Protein AF-A0A914WTZ6-F1 (afdb_monomer_lite)

pLDDT: mean 75.79, std 27.05, range [25.91, 98.25]

Organism: NCBI:txid2011161

InterPro domains:
  IPR000971 Globin [PF00042] (115-227)
  IPR000971 Globin [PS01033] (87-244)
  IPR009050 Globin-like superfamily [SSF46458] (92-243)
  IPR012292 Globin/Protoglobin [G3DSA:1.10.490.10] (91-249)
  IPR044399 Myoglobin-like, M family globin domain [cd01040] (98-239)
  IPR053341 Oxidative Stress Response Globin-like [PTHR47768] (76-249)

Radius of gyration: 20.65 Å; chains: 1; bounding box: 58×65×45 Å

Secondary structure (DSSP, 8-state):
--PPPPPPHHHHHHHHHHHS-----S-----PPP-HHHHHTT-SSHHHHT-------------HHHHHHHHHHHHTS-HHHHHHHHT----HHHHHHHHHT----HHHHHHHHHHHHHHHHHH-HHHHTT-GGGGGGTTGGGG-HHHHHHHHHHHHHHHHHHHTTT-HHHHHHHHHHHHHHGGGGGGGT--TTHHHHHHHHHHHHHHHHHHH-TTS-HHHHHHHHHHHHHHHHHHHHHHHHHHHHHHHHHHHHHHTSS--

Sequence (260 aa):
MTGPESPSRRSLLQAVRARVPQLAHVAMGSRRMPDWKSISSRTPEVIRRVLRLEPKRRMSDSGAADNRRQSVALSALDKDKTDMIDHWQPNHRQRELIKLTWSDDFEYLYNLGSNIYVYIFNHEPNAKKLFPALAPYGDAWLDSKEFRGQALKFVQTLSQTVKNVHHMDRLQPLLYNVGRAHIRFADRGFRPEYWDVFHSAIKSAMAGHIASLTTLTDEDRAEAVKVWRMLTDYVVYQMRKGYMDGLEAKGGAIGSSSSS

Structure (mmCIF, N/CA/C/O backbone):
data_AF-A0A914WTZ6-F1
#
_entry.id   AF-A0A914WTZ6-F1
#
loop_
_atom_site.group_PDB
_atom_site.id
_atom_site.type_symbol
_atom_site.label_atom_id
_atom_site.label_alt_id
_atom_site.label_comp_id
_atom_site.label_asym_id
_atom_site.label_entity_id
_atom_site.label_seq_id
_atom_site.pdbx_PDB_ins_code
_atom_site.Cartn_x
_atom_site.Cartn_y
_atom_site.Cartn_z
_atom_site.occupancy
_atom_site.B_iso_or_equiv
_atom_site.auth_seq_id
_atom_site.auth_comp_id
_atom_site.auth_asym_id
_atom_site.auth_atom_id
_atom_site.pdbx_PDB_model_num
ATOM 1 N N . MET A 1 1 ? -17.391 38.273 1.124 1.00 35.28 1 MET A N 1
ATOM 2 C CA . MET A 1 1 ? -17.619 36.909 1.646 1.00 35.28 1 MET A CA 1
ATOM 3 C C . MET A 1 1 ? -16.843 35.946 0.766 1.00 35.28 1 MET A C 1
ATOM 5 O O . MET A 1 1 ? -17.325 35.577 -0.293 1.00 35.28 1 MET A O 1
ATOM 9 N N . THR A 1 2 ? -15.609 35.627 1.138 1.00 37.78 2 THR A N 1
ATOM 10 C CA . THR A 1 2 ? -14.766 34.651 0.436 1.00 37.78 2 THR A CA 1
ATOM 11 C C . THR A 1 2 ? -14.620 33.449 1.364 1.00 37.78 2 THR A C 1
ATOM 13 O O . THR A 1 2 ? -14.154 33.588 2.493 1.00 37.78 2 THR A O 1
ATOM 16 N N . GLY A 1 3 ? -15.153 32.299 0.944 1.00 34.78 3 GLY A N 1
ATOM 17 C CA . GLY A 1 3 ? -15.101 31.057 1.717 1.00 34.78 3 GLY A CA 1
ATOM 18 C C . GLY A 1 3 ? -13.671 30.511 1.826 1.00 34.78 3 GLY A C 1
ATOM 19 O O . GLY A 1 3 ? -12.813 30.904 1.034 1.00 34.78 3 GLY A O 1
ATOM 20 N N . PRO A 1 4 ? -13.393 29.623 2.795 1.00 42.06 4 PRO A N 1
ATOM 21 C CA . PRO A 1 4 ? -12.053 29.083 2.980 1.00 42.06 4 PRO A CA 1
ATOM 22 C C . PRO A 1 4 ? -11.670 28.165 1.810 1.00 42.06 4 PRO A C 1
ATOM 24 O O . PRO A 1 4 ? -12.365 27.192 1.510 1.00 42.06 4 PRO A O 1
ATOM 27 N N . GLU A 1 5 ? -10.554 28.486 1.151 1.00 39.12 5 GLU A N 1
ATOM 28 C CA . GLU A 1 5 ? -9.939 27.651 0.119 1.00 39.12 5 GLU A CA 1
ATOM 29 C C . GLU A 1 5 ? -9.550 26.278 0.684 1.00 39.12 5 GLU A C 1
ATOM 31 O O . GLU A 1 5 ? -8.959 26.156 1.759 1.00 39.12 5 GLU A O 1
ATOM 36 N N . SER A 1 6 ? -9.872 25.224 -0.067 1.00 41.00 6 SER A N 1
ATOM 37 C CA . SER A 1 6 ? -9.446 23.860 0.249 1.00 41.00 6 SER A CA 1
ATOM 38 C C . SER A 1 6 ? -7.931 23.718 0.039 1.00 41.00 6 SER A C 1
ATOM 40 O O . SER A 1 6 ? -7.430 24.111 -1.017 1.00 41.00 6 SER A O 1
ATOM 42 N N . PRO A 1 7 ? -7.173 23.140 0.990 1.00 39.69 7 PRO A N 1
ATOM 43 C CA . PRO A 1 7 ? -5.722 23.074 0.880 1.00 39.69 7 PRO A CA 1
ATOM 44 C C . PRO A 1 7 ? -5.274 22.179 -0.285 1.00 39.69 7 PRO A C 1
ATOM 46 O O . PRO A 1 7 ? -5.726 21.046 -0.453 1.00 39.69 7 PRO A O 1
ATOM 49 N N . SER A 1 8 ? -4.332 22.692 -1.080 1.00 43.50 8 SER A N 1
ATOM 50 C CA . SER A 1 8 ? -3.684 21.977 -2.186 1.00 43.50 8 SER A CA 1
ATOM 51 C C . SER A 1 8 ? -3.063 20.647 -1.728 1.00 43.50 8 SER A C 1
ATOM 53 O O . SER A 1 8 ? -2.475 20.558 -0.648 1.00 43.50 8 SER A O 1
ATOM 55 N N . ARG A 1 9 ? -3.089 19.618 -2.592 1.00 40.03 9 ARG A N 1
ATOM 56 C CA . ARG A 1 9 ? -2.451 18.299 -2.361 1.00 40.03 9 ARG A CA 1
ATOM 57 C C . ARG A 1 9 ? -0.989 18.397 -1.898 1.00 40.03 9 ARG A C 1
ATOM 59 O O . ARG A 1 9 ? -0.525 17.537 -1.153 1.00 40.03 9 ARG A O 1
ATOM 66 N N . ARG A 1 10 ? -0.269 19.452 -2.301 1.00 34.56 10 ARG A N 1
ATOM 67 C CA . ARG A 1 10 ? 1.124 19.715 -1.891 1.00 34.56 10 ARG A CA 1
ATOM 68 C C . ARG A 1 10 ? 1.231 20.150 -0.421 1.00 34.56 10 ARG A C 1
ATOM 70 O O . ARG A 1 10 ? 2.167 19.745 0.261 1.00 34.56 10 ARG A O 1
ATOM 77 N N . SER A 1 11 ? 0.246 20.909 0.065 1.00 40.19 11 SER A N 1
ATOM 78 C CA . SER A 1 11 ? 0.138 21.373 1.456 1.00 40.19 11 SER A CA 1
ATOM 79 C C . SER A 1 11 ? -0.199 20.223 2.409 1.00 40.19 11 SER A C 1
ATOM 81 O O . SER A 1 11 ? 0.415 20.107 3.465 1.00 40.19 11 SER A O 1
ATOM 83 N N . LEU A 1 12 ? -1.073 19.295 1.998 1.00 40.94 12 LEU A N 1
ATOM 84 C CA . LEU A 1 12 ? -1.383 18.101 2.793 1.00 40.94 12 LEU A CA 1
ATOM 85 C C . LEU A 1 12 ? -0.156 17.195 2.971 1.00 40.94 12 LEU A C 1
ATOM 87 O O . LEU A 1 12 ? 0.127 16.778 4.087 1.00 40.94 12 LEU A O 1
ATOM 91 N N . LEU A 1 13 ? 0.627 16.944 1.917 1.00 37.59 13 LEU A N 1
ATOM 92 C CA . LEU A 1 13 ? 1.857 16.143 2.023 1.00 37.59 13 LEU A CA 1
ATOM 93 C C . LEU A 1 13 ? 2.933 16.812 2.899 1.00 37.59 13 LEU A C 1
ATOM 95 O O . LEU A 1 13 ? 3.631 16.121 3.640 1.00 37.59 13 LEU A O 1
ATOM 99 N N . GLN A 1 14 ? 3.048 18.145 2.865 1.00 39.69 14 GLN A N 1
ATOM 100 C CA . GLN A 1 14 ? 3.926 18.889 3.777 1.00 39.69 14 GLN A CA 1
ATOM 101 C C . GLN A 1 14 ? 3.429 18.856 5.227 1.00 39.69 14 GLN A C 1
ATOM 103 O O . GLN A 1 14 ? 4.237 18.660 6.130 1.00 39.69 14 GLN A O 1
ATOM 108 N N . ALA A 1 15 ? 2.121 18.973 5.459 1.00 39.62 15 ALA A N 1
ATOM 109 C CA . ALA A 1 15 ? 1.533 18.865 6.792 1.00 39.62 15 ALA A CA 1
ATOM 110 C C . ALA A 1 15 ? 1.690 17.452 7.380 1.00 39.62 15 ALA A C 1
ATOM 112 O O . ALA A 1 15 ? 1.929 17.316 8.576 1.00 39.62 15 ALA A O 1
ATOM 113 N N . VAL A 1 16 ? 1.632 16.402 6.550 1.00 40.97 16 VAL A N 1
ATOM 114 C CA . VAL A 1 16 ? 1.952 15.021 6.957 1.00 40.97 16 VAL A CA 1
ATOM 115 C C . VAL A 1 16 ? 3.433 14.889 7.312 1.00 40.97 1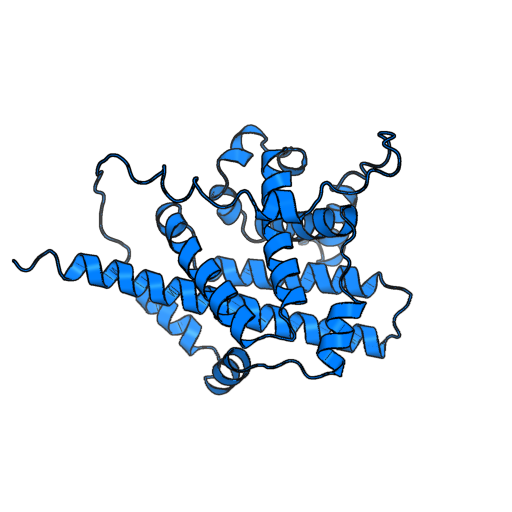6 VAL A C 1
ATOM 117 O O . VAL A 1 16 ? 3.755 14.357 8.368 1.00 40.97 16 VAL A O 1
ATOM 120 N N . ARG A 1 17 ? 4.337 15.456 6.504 1.00 42.03 17 ARG A N 1
ATOM 121 C CA . ARG A 1 17 ? 5.781 15.472 6.798 1.00 42.03 17 ARG A CA 1
ATOM 122 C C . ARG A 1 17 ? 6.132 16.270 8.064 1.00 42.03 17 ARG A C 1
ATOM 124 O O . ARG A 1 17 ? 7.134 15.962 8.694 1.00 42.03 17 ARG A O 1
ATOM 131 N N . ALA A 1 18 ? 5.319 17.264 8.426 1.00 41.25 18 ALA A N 1
ATOM 132 C CA . ALA A 1 18 ? 5.465 18.061 9.645 1.00 41.25 18 ALA A CA 1
ATOM 133 C C . ALA A 1 18 ? 4.793 17.432 10.885 1.00 41.25 18 ALA A C 1
ATOM 135 O O . ALA A 1 18 ? 5.178 17.752 12.005 1.00 41.25 18 ALA A O 1
ATOM 136 N N . ARG A 1 19 ? 3.792 16.555 10.701 1.00 40.31 19 ARG A N 1
ATOM 137 C CA . ARG A 1 19 ? 3.074 15.850 11.784 1.00 40.31 19 ARG A CA 1
ATOM 138 C C . ARG A 1 19 ? 3.591 14.446 12.076 1.00 40.31 19 ARG A C 1
ATOM 140 O O . ARG A 1 19 ? 3.226 13.892 13.104 1.00 40.31 19 ARG A O 1
ATOM 147 N N . VAL A 1 20 ? 4.413 13.867 11.203 1.00 39.12 20 VAL A N 1
ATOM 148 C CA . VAL A 1 20 ? 5.255 12.723 11.563 1.00 39.12 20 VAL A CA 1
ATOM 149 C C . VAL A 1 20 ? 6.455 13.308 12.311 1.00 39.12 20 VAL A C 1
ATOM 151 O O . VAL A 1 20 ? 7.294 13.939 11.664 1.00 39.12 20 VAL A O 1
ATOM 154 N N . PRO A 1 21 ? 6.549 13.190 13.650 1.00 36.44 21 PRO A N 1
ATOM 155 C CA . PRO A 1 21 ? 7.735 13.659 14.345 1.00 36.44 21 PRO A CA 1
ATOM 156 C C . PRO A 1 21 ? 8.964 12.958 13.759 1.00 36.44 21 PRO A C 1
ATOM 158 O O . PRO A 1 21 ? 8.969 11.739 13.573 1.00 36.44 21 PRO A O 1
ATOM 161 N N . GLN A 1 22 ? 10.021 13.728 13.487 1.00 37.34 22 GLN A N 1
ATOM 162 C CA . GLN A 1 22 ? 11.374 13.187 13.391 1.00 37.34 22 GLN A CA 1
ATOM 163 C C . GLN A 1 22 ? 11.708 12.573 14.756 1.00 37.34 22 GLN A C 1
ATOM 165 O O . GLN A 1 22 ? 12.301 13.220 15.614 1.00 37.34 22 GLN A O 1
ATOM 170 N N . LEU A 1 23 ? 11.307 11.324 14.994 1.00 35.50 23 LEU A N 1
ATOM 171 C CA . LEU A 1 23 ? 11.782 10.537 16.128 1.00 35.50 23 LEU A CA 1
ATOM 172 C C . LEU A 1 23 ? 13.207 10.063 15.828 1.00 35.50 23 LEU A C 1
ATOM 174 O O . LEU A 1 23 ? 13.488 8.878 15.704 1.00 35.50 23 LEU A O 1
ATOM 178 N N . ALA A 1 24 ? 14.116 11.024 15.712 1.00 35.56 24 ALA A N 1
ATOM 179 C CA . ALA A 1 24 ? 15.547 10.810 15.714 1.00 35.56 24 ALA A CA 1
ATOM 180 C C . ALA A 1 24 ? 16.111 11.600 16.893 1.00 35.56 24 ALA A C 1
ATO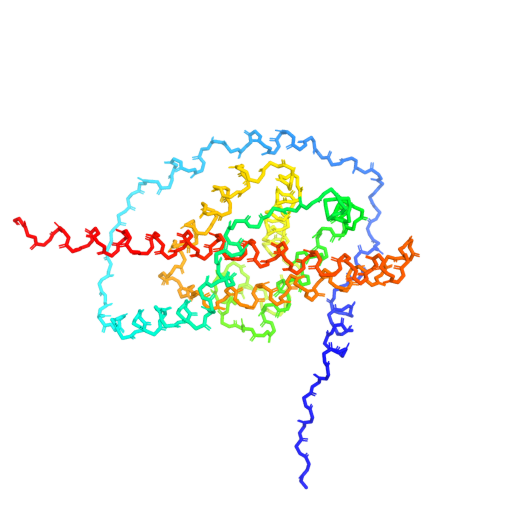M 182 O O . ALA A 1 24 ? 16.524 12.735 16.726 1.00 35.56 24 ALA A O 1
ATOM 183 N N . HIS A 1 25 ? 16.025 11.019 18.093 1.00 29.95 25 HIS A N 1
ATOM 184 C CA . HIS A 1 25 ? 17.028 11.125 19.163 1.00 29.95 25 HIS A CA 1
ATOM 185 C C . HIS A 1 25 ? 16.573 10.315 20.388 1.00 29.95 25 HIS A C 1
ATOM 187 O O . HIS A 1 25 ? 16.343 10.831 21.475 1.00 29.95 25 HIS A O 1
ATOM 193 N N . VAL A 1 26 ? 16.488 8.994 20.224 1.00 31.81 26 VAL A N 1
ATOM 194 C CA . VAL A 1 26 ? 16.803 8.079 21.325 1.00 31.81 26 VAL A CA 1
ATOM 195 C C . VAL A 1 26 ? 17.912 7.187 20.802 1.00 31.81 26 VAL A C 1
ATOM 197 O O . VAL A 1 26 ? 17.712 6.402 19.878 1.00 31.81 26 VAL A O 1
ATOM 200 N N . ALA A 1 27 ? 19.110 7.386 21.343 1.00 34.03 27 ALA A N 1
ATOM 201 C CA . ALA A 1 27 ? 20.297 6.620 21.018 1.00 34.03 27 ALA A CA 1
ATOM 202 C C . ALA A 1 27 ? 20.014 5.117 21.150 1.00 34.03 27 ALA A C 1
ATOM 204 O O . ALA A 1 27 ? 19.898 4.591 22.253 1.00 34.03 27 ALA A O 1
ATOM 205 N N . MET A 1 28 ? 19.922 4.411 20.027 1.00 29.67 28 MET A N 1
ATOM 206 C CA . MET A 1 28 ? 20.033 2.960 19.994 1.00 29.67 28 MET A CA 1
ATOM 207 C C . MET A 1 28 ? 20.932 2.592 18.826 1.00 29.67 28 MET A C 1
ATOM 209 O O . MET A 1 28 ? 20.538 2.659 17.666 1.00 29.67 28 MET A O 1
ATOM 213 N N . GLY A 1 29 ? 22.178 2.254 19.166 1.00 25.91 29 GLY A N 1
ATOM 214 C CA . GLY A 1 29 ? 23.171 1.770 18.220 1.00 25.91 29 GLY A CA 1
ATOM 215 C C . GLY A 1 29 ? 22.645 0.599 17.401 1.00 25.91 29 GLY A C 1
ATOM 216 O O . GLY A 1 29 ? 21.773 -0.133 17.862 1.00 25.91 29 GLY A O 1
ATOM 217 N N . SER A 1 30 ? 23.198 0.470 16.195 1.00 35.06 30 SER A N 1
ATOM 218 C CA . SER A 1 30 ? 23.081 -0.640 15.244 1.00 35.06 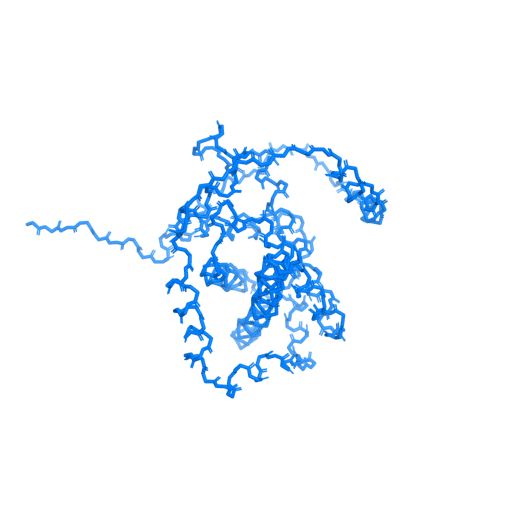30 SER A CA 1
ATOM 219 C C . SER A 1 30 ? 22.526 -1.937 15.858 1.00 35.06 30 SER A C 1
ATOM 221 O O . SER A 1 30 ? 23.266 -2.841 16.248 1.00 35.06 30 SER A O 1
ATOM 223 N N . ARG A 1 31 ? 21.196 -2.034 15.979 1.00 30.80 31 ARG A N 1
ATOM 224 C CA . ARG A 1 31 ? 20.515 -3.281 16.324 1.00 30.80 31 ARG A CA 1
ATOM 225 C C . ARG A 1 31 ? 20.093 -3.904 15.011 1.00 30.80 31 ARG A C 1
ATOM 227 O O . ARG A 1 31 ? 19.156 -3.434 14.370 1.00 30.80 31 ARG A O 1
ATOM 234 N N . ARG A 1 32 ? 20.782 -4.981 14.623 1.00 31.30 32 ARG A N 1
ATOM 235 C CA . ARG A 1 32 ? 20.234 -5.939 13.656 1.00 31.30 32 ARG A CA 1
ATOM 236 C C . ARG A 1 32 ? 18.811 -6.280 14.087 1.00 31.30 32 ARG A C 1
ATOM 238 O O . ARG A 1 32 ? 18.582 -6.570 15.264 1.00 31.30 32 ARG A O 1
ATOM 245 N N . MET A 1 33 ? 17.882 -6.249 13.133 1.00 32.94 33 MET A N 1
ATOM 246 C CA . MET A 1 33 ? 16.549 -6.799 13.346 1.00 32.94 33 MET A CA 1
ATOM 247 C C . MET A 1 33 ? 16.663 -8.221 13.923 1.00 32.94 33 MET A C 1
ATOM 249 O O . MET A 1 33 ? 17.546 -8.974 13.497 1.00 32.94 33 MET A O 1
ATOM 253 N N . PRO A 1 34 ? 15.776 -8.612 14.855 1.00 30.28 34 PRO A N 1
ATOM 254 C CA . PRO A 1 34 ? 15.615 -10.010 15.230 1.00 30.28 34 PRO A CA 1
ATOM 255 C C . PRO A 1 34 ? 15.408 -10.865 13.976 1.00 30.28 34 PRO A C 1
ATOM 257 O O . PRO A 1 34 ? 14.760 -10.413 13.031 1.00 30.28 34 PRO A O 1
ATOM 260 N N . ASP A 1 35 ? 15.949 -12.085 13.974 1.00 32.22 35 ASP A N 1
ATOM 261 C CA . ASP A 1 35 ? 15.817 -13.032 12.864 1.00 32.22 35 ASP A CA 1
ATOM 262 C C . ASP A 1 35 ? 14.360 -13.099 12.373 1.00 32.22 35 ASP A C 1
ATOM 264 O O . ASP A 1 35 ? 13.451 -13.553 13.071 1.00 32.22 35 ASP A O 1
ATOM 268 N N . TRP A 1 36 ? 14.127 -12.615 11.154 1.00 36.03 36 TRP A N 1
ATOM 269 C CA . TRP A 1 36 ? 12.801 -12.525 10.550 1.00 36.03 36 TRP A CA 1
ATOM 270 C C . TRP A 1 36 ? 12.170 -13.913 10.330 1.00 36.03 36 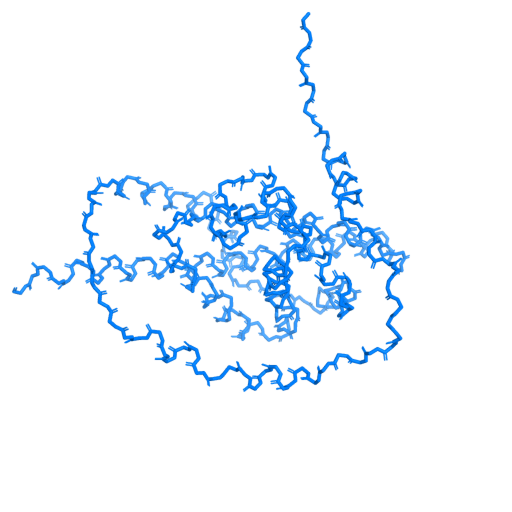TRP A C 1
ATOM 272 O O . TRP A 1 36 ? 10.944 -14.018 10.229 1.00 36.03 36 TRP A O 1
ATOM 282 N N . LYS A 1 37 ? 12.974 -14.991 10.337 1.00 31.69 37 LYS A N 1
ATOM 283 C CA . LYS A 1 37 ? 12.488 -16.379 10.335 1.00 31.69 37 LYS A CA 1
ATOM 284 C C . LYS A 1 37 ? 11.876 -16.788 11.681 1.00 31.69 37 LYS A C 1
ATOM 286 O O . LYS A 1 37 ? 10.937 -17.579 11.700 1.00 31.69 37 LYS A O 1
ATOM 291 N N . SER A 1 38 ? 12.307 -16.192 12.794 1.00 29.08 38 SER A N 1
ATOM 292 C CA . SER A 1 38 ? 11.717 -16.416 14.124 1.00 29.08 38 SER A CA 1
ATOM 293 C C . SER A 1 38 ? 10.322 -15.782 14.249 1.00 29.08 38 SER A C 1
ATOM 295 O O . SER A 1 38 ? 9.407 -16.401 14.796 1.00 29.08 38 SER A O 1
ATOM 297 N N . ILE A 1 39 ? 10.087 -14.623 13.621 1.00 32.28 39 ILE A N 1
ATOM 298 C CA . ILE A 1 39 ? 8.741 -14.023 13.530 1.00 32.28 39 ILE A CA 1
ATOM 299 C C . ILE A 1 39 ? 7.862 -14.806 12.539 1.00 32.28 39 ILE A C 1
ATOM 301 O O . ILE A 1 39 ? 6.681 -15.022 12.805 1.00 32.28 39 ILE A O 1
ATOM 305 N N . SER A 1 40 ? 8.453 -15.328 11.455 1.00 32.22 40 SER A N 1
ATOM 306 C CA . SER A 1 40 ? 7.795 -16.263 10.527 1.00 32.22 40 SER A CA 1
ATOM 307 C C . SER A 1 40 ? 7.403 -17.596 11.185 1.00 32.22 40 SER A C 1
ATOM 309 O O . SER A 1 40 ? 6.465 -18.246 10.724 1.00 32.22 40 SER A O 1
ATOM 311 N N . SER A 1 41 ? 8.079 -17.999 12.267 1.00 27.48 41 SER A N 1
ATOM 312 C CA . SER A 1 41 ? 7.771 -19.221 13.027 1.00 27.48 41 SER A CA 1
ATOM 313 C C . SER A 1 41 ? 6.678 -19.038 14.092 1.00 27.48 41 SER A C 1
ATOM 315 O O . SER A 1 41 ? 6.240 -20.013 14.696 1.00 27.48 41 SER A O 1
ATOM 317 N N . ARG A 1 42 ? 6.162 -17.813 14.286 1.00 30.16 42 ARG A N 1
ATOM 318 C CA . ARG A 1 42 ? 5.007 -17.516 15.162 1.00 30.16 42 ARG A CA 1
ATOM 319 C C . ARG A 1 42 ? 3.711 -17.258 14.392 1.00 30.16 42 ARG A C 1
ATOM 321 O O . ARG A 1 42 ? 2.873 -16.453 14.789 1.00 30.16 42 ARG A O 1
ATOM 328 N N . THR A 1 43 ? 3.516 -18.020 13.325 1.00 51.06 43 THR A N 1
ATOM 329 C CA . THR A 1 43 ? 2.182 -18.355 12.813 1.00 51.06 43 THR A CA 1
ATOM 330 C C . THR A 1 43 ? 2.004 -19.866 12.882 1.00 51.06 43 THR A C 1
ATOM 332 O O . THR A 1 43 ? 2.162 -20.556 11.881 1.00 51.06 43 THR A O 1
ATOM 335 N N . PRO A 1 44 ? 1.798 -20.402 14.095 1.00 42.75 44 PRO A N 1
ATOM 336 C CA . PRO A 1 44 ? 0.687 -21.341 14.276 1.00 42.75 44 PRO A CA 1
ATOM 337 C C . PRO A 1 44 ? 0.151 -21.334 15.722 1.00 42.75 44 PRO A C 1
ATOM 339 O O . PRO A 1 44 ? 0.783 -21.906 16.591 1.00 42.75 44 PRO A O 1
ATOM 342 N N . GLU A 1 45 ? -1.001 -20.692 15.981 1.00 27.00 45 GLU A N 1
ATOM 343 C CA . GLU A 1 45 ? -1.964 -21.082 17.050 1.00 27.00 45 GLU A CA 1
ATOM 344 C C . GLU A 1 45 ? -3.130 -20.089 17.214 1.00 27.00 45 GLU A C 1
ATOM 346 O O . GLU A 1 45 ? -4.242 -20.487 17.564 1.00 27.00 45 GLU A O 1
ATOM 351 N N . VAL A 1 46 ? -2.937 -18.809 16.872 1.00 36.25 46 VAL A N 1
ATOM 352 C CA . VAL A 1 46 ? -3.996 -17.779 16.986 1.00 36.25 46 VAL A CA 1
ATOM 353 C C . VAL A 1 46 ? -5.203 -18.093 16.087 1.00 36.25 46 VAL A C 1
ATOM 355 O O . VAL A 1 46 ? -6.334 -17.763 16.428 1.00 36.25 46 VAL A O 1
ATOM 358 N N . ILE A 1 47 ? -4.986 -18.813 14.981 1.00 34.75 47 ILE A N 1
ATOM 359 C CA . ILE A 1 47 ? -6.042 -19.240 14.049 1.00 34.75 47 ILE A CA 1
ATOM 360 C C . ILE A 1 47 ? -6.918 -20.369 14.638 1.00 34.75 47 ILE A C 1
ATOM 362 O O . ILE A 1 47 ? -8.085 -20.470 14.274 1.00 34.75 47 ILE A O 1
ATOM 366 N N . ARG A 1 48 ? -6.421 -21.184 15.586 1.00 28.34 48 ARG A N 1
ATOM 367 C CA . ARG A 1 48 ? -7.206 -22.280 16.201 1.00 28.34 48 ARG A CA 1
ATOM 368 C C . ARG A 1 48 ? -7.931 -21.881 17.487 1.00 28.34 48 ARG A C 1
ATOM 370 O O . ARG A 1 48 ? -8.976 -22.451 17.783 1.00 28.34 48 ARG A O 1
ATOM 377 N N . ARG A 1 49 ? -7.419 -20.911 18.252 1.00 31.27 49 ARG A N 1
ATOM 378 C CA . ARG A 1 49 ? -7.951 -20.605 19.596 1.00 31.27 49 ARG A CA 1
ATOM 379 C C . ARG A 1 49 ? -9.167 -19.669 19.619 1.00 31.27 49 ARG A C 1
ATOM 381 O O . ARG A 1 49 ? -9.817 -19.567 20.649 1.00 31.27 49 ARG A O 1
ATOM 388 N N . VAL A 1 50 ? -9.511 -19.028 18.501 1.00 37.72 50 VAL A N 1
ATOM 389 C CA . VAL A 1 50 ? -10.663 -18.100 18.410 1.00 37.72 50 VAL A CA 1
ATOM 390 C C . VAL A 1 50 ? -11.974 -18.825 18.029 1.00 37.72 50 VAL A C 1
ATOM 392 O O . VAL A 1 50 ? -13.032 -18.216 17.957 1.00 37.72 50 VAL A O 1
ATOM 395 N N . LEU A 1 51 ? -11.934 -20.151 17.845 1.00 28.97 51 LEU A N 1
ATOM 396 C CA . LEU A 1 51 ? -13.066 -20.993 17.429 1.00 28.97 51 LEU A CA 1
ATOM 397 C C . LEU A 1 51 ? -13.955 -21.524 18.581 1.00 28.97 51 LEU A C 1
ATOM 399 O O . LEU A 1 51 ? -14.570 -22.576 18.424 1.00 28.97 51 LEU A O 1
ATOM 403 N N . ARG A 1 52 ? -14.058 -20.860 19.743 1.00 27.88 52 ARG A N 1
ATOM 404 C CA . ARG A 1 52 ? -14.966 -21.324 20.818 1.00 27.88 52 ARG A CA 1
ATOM 405 C C . ARG A 1 52 ? -15.838 -20.221 21.443 1.00 27.88 52 ARG A C 1
ATOM 407 O O . ARG A 1 52 ? -15.321 -19.378 22.166 1.00 27.88 52 ARG A O 1
ATOM 414 N N . LEU A 1 53 ? -17.153 -20.411 21.227 1.00 27.78 53 LEU A N 1
ATOM 415 C CA . LEU A 1 53 ? -18.363 -20.012 21.985 1.00 27.78 53 LEU A CA 1
ATOM 416 C C . LEU A 1 53 ? -18.906 -18.571 21.771 1.00 27.78 53 LEU A C 1
ATOM 418 O O . LEU A 1 53 ? -18.291 -17.627 22.247 1.00 27.78 53 LEU A O 1
ATOM 422 N N . GLU A 1 54 ? -19.916 -18.344 20.897 1.00 29.91 54 GLU A N 1
ATOM 423 C CA . GLU A 1 54 ? -21.418 -18.362 21.066 1.00 29.91 54 GLU A CA 1
ATOM 424 C C . GLU A 1 54 ? -22.003 -16.965 21.489 1.00 29.91 54 GLU A C 1
ATOM 426 O O . GLU A 1 54 ? -21.245 -16.150 22.004 1.00 29.91 54 GLU A O 1
ATOM 431 N N . PRO A 1 55 ? -23.319 -16.624 21.373 1.00 36.06 55 PRO A N 1
ATOM 432 C CA . PRO A 1 55 ? -24.163 -16.471 20.174 1.00 36.06 55 PRO A CA 1
ATOM 433 C C . PRO A 1 55 ? -24.907 -15.103 20.015 1.00 36.06 55 PRO A C 1
ATOM 435 O O . PRO A 1 55 ? -25.137 -14.357 20.961 1.00 36.06 55 PRO A O 1
ATOM 438 N N . LYS A 1 56 ? -25.358 -14.852 18.768 1.00 35.12 56 LYS A N 1
ATOM 439 C CA . LYS A 1 56 ? -26.548 -14.102 18.264 1.00 35.12 56 LYS A CA 1
ATOM 440 C C . LYS A 1 56 ? -27.070 -12.847 19.012 1.00 35.12 56 LYS A C 1
ATOM 442 O O . LYS A 1 56 ? -27.728 -12.945 20.043 1.00 35.12 56 LYS A O 1
ATOM 447 N N . ARG A 1 57 ? -27.076 -11.702 18.306 1.00 29.97 57 ARG A N 1
ATOM 448 C CA . ARG A 1 57 ? -28.206 -10.745 18.315 1.00 29.97 57 ARG A CA 1
ATOM 449 C C . ARG A 1 57 ? -28.554 -10.291 16.895 1.00 29.97 57 ARG A C 1
ATOM 451 O O . ARG A 1 57 ? -27.687 -9.976 16.091 1.00 29.97 57 ARG A O 1
ATOM 458 N N . ARG A 1 58 ? -29.854 -10.340 16.610 1.00 39.41 58 ARG A N 1
ATOM 459 C CA . ARG A 1 58 ? -30.534 -10.094 15.333 1.00 39.41 58 ARG A CA 1
ATOM 460 C C . ARG A 1 58 ? -30.907 -8.611 15.258 1.00 39.41 58 ARG A C 1
ATOM 462 O O . ARG A 1 58 ? -31.565 -8.170 16.189 1.00 39.41 58 ARG A O 1
ATOM 469 N N . MET A 1 59 ? -30.587 -7.888 14.182 1.00 29.36 59 MET A N 1
ATOM 470 C CA . MET A 1 59 ? -31.346 -6.691 13.778 1.00 29.36 59 MET A CA 1
ATOM 471 C C . MET A 1 59 ? -31.275 -6.446 12.259 1.00 29.36 59 MET A C 1
ATOM 473 O O . MET A 1 59 ? -30.201 -6.278 11.697 1.00 29.36 59 MET A O 1
ATOM 477 N N . SER A 1 60 ? -32.480 -6.493 11.680 1.00 36.84 60 SER A N 1
ATOM 478 C CA . SER A 1 60 ? -33.066 -5.834 10.498 1.00 36.84 60 SER A CA 1
ATOM 479 C C . SER A 1 60 ? -32.286 -5.592 9.197 1.00 36.84 60 SER A C 1
ATOM 481 O O . SER A 1 60 ? -31.250 -4.938 9.148 1.00 36.84 60 SER A O 1
ATOM 483 N N . ASP A 1 61 ? -32.974 -6.029 8.141 1.00 38.44 61 ASP A N 1
ATOM 484 C CA . ASP A 1 61 ? -32.793 -5.868 6.701 1.00 38.44 61 ASP A CA 1
ATOM 485 C C . ASP A 1 61 ? -32.638 -4.411 6.225 1.00 38.44 61 ASP A C 1
ATOM 487 O O . ASP A 1 61 ? -33.547 -3.594 6.373 1.00 38.44 61 ASP A O 1
ATOM 491 N N . SER A 1 62 ? -31.511 -4.106 5.575 1.00 39.22 62 SER A N 1
ATOM 492 C CA . SER A 1 62 ? -31.396 -2.986 4.619 1.00 39.22 62 SER A CA 1
ATOM 493 C C . SER A 1 62 ? -30.347 -3.205 3.509 1.00 39.22 62 SER A C 1
ATOM 495 O O . SER A 1 62 ? -30.097 -2.312 2.702 1.00 39.22 62 SER A O 1
ATOM 497 N N . GLY A 1 63 ? -29.744 -4.399 3.407 1.00 37.09 63 GLY A N 1
ATOM 498 C CA . GLY A 1 63 ? -28.551 -4.643 2.578 1.00 37.09 63 GLY A CA 1
ATOM 499 C C . GLY A 1 63 ? -28.790 -4.977 1.097 1.00 37.09 63 GLY A C 1
ATOM 500 O O . GLY A 1 63 ? -27.833 -5.065 0.330 1.00 37.09 63 GLY A O 1
ATOM 501 N N . ALA A 1 64 ? -30.037 -5.173 0.661 1.00 35.84 64 ALA A N 1
ATOM 502 C CA . ALA A 1 64 ? -30.314 -5.703 -0.680 1.00 35.84 64 ALA A CA 1
ATOM 503 C C . ALA A 1 64 ? -30.140 -4.675 -1.820 1.00 35.84 64 ALA A C 1
ATOM 505 O O . ALA A 1 64 ? -29.806 -5.050 -2.946 1.00 35.84 64 ALA A O 1
ATOM 506 N N . ALA A 1 65 ? -30.347 -3.381 -1.552 1.00 34.19 65 ALA A N 1
ATOM 507 C CA . ALA A 1 65 ? -30.266 -2.335 -2.579 1.00 34.19 65 ALA A CA 1
ATOM 508 C C . ALA A 1 65 ? -28.820 -1.887 -2.870 1.00 34.19 65 ALA A C 1
ATOM 510 O O . ALA A 1 65 ? -28.505 -1.509 -4.000 1.00 34.19 65 ALA A O 1
ATOM 511 N N . ASP A 1 66 ? -27.938 -1.977 -1.872 1.00 43.69 66 ASP A N 1
ATOM 512 C CA . ASP A 1 66 ? -26.543 -1.527 -1.960 1.00 43.69 66 ASP A CA 1
ATOM 513 C C . ASP A 1 66 ? -25.670 -2.519 -2.748 1.00 43.69 66 ASP A C 1
ATOM 515 O O . ASP A 1 66 ? -24.857 -2.128 -3.587 1.00 43.69 66 ASP A O 1
ATOM 519 N N . ASN A 1 67 ? -25.947 -3.820 -2.602 1.00 40.38 67 ASN A N 1
ATOM 520 C CA . ASN A 1 67 ? -25.258 -4.886 -3.337 1.00 40.38 67 ASN A CA 1
ATOM 521 C C . ASN A 1 67 ? -25.458 -4.774 -4.864 1.00 40.38 67 ASN A C 1
ATOM 523 O O . ASN A 1 67 ? -24.555 -5.059 -5.651 1.00 40.38 67 ASN A O 1
ATOM 527 N N . ARG A 1 68 ? -26.636 -4.305 -5.309 1.00 34.22 68 ARG A N 1
ATOM 528 C CA . ARG A 1 68 ? -26.958 -4.156 -6.740 1.00 34.22 68 ARG A CA 1
ATOM 529 C C . ARG A 1 68 ? -26.200 -2.994 -7.392 1.00 34.22 68 ARG A C 1
ATOM 531 O O . ARG A 1 68 ? -25.894 -3.069 -8.574 1.00 34.22 68 ARG A O 1
ATOM 538 N N . ARG A 1 69 ? -25.850 -1.948 -6.635 1.00 41.72 69 ARG A N 1
ATOM 539 C CA . ARG A 1 69 ? -24.994 -0.842 -7.109 1.00 41.72 69 ARG A CA 1
ATOM 540 C C . ARG A 1 69 ? -23.511 -1.230 -7.141 1.00 41.72 69 ARG A C 1
ATOM 542 O O . ARG A 1 69 ? -22.779 -0.752 -8.000 1.00 41.72 69 ARG A O 1
ATOM 549 N N . GLN A 1 70 ? -23.080 -2.145 -6.274 1.00 47.41 70 GLN A N 1
ATOM 550 C CA . GLN A 1 70 ? -21.698 -2.646 -6.227 1.00 47.41 70 GLN A CA 1
ATOM 551 C C . GLN A 1 70 ? -21.339 -3.537 -7.427 1.00 47.41 70 GLN A C 1
ATOM 553 O O . GLN A 1 70 ? -20.244 -3.410 -7.971 1.00 47.41 70 GLN A O 1
ATOM 558 N N . SER A 1 71 ? -22.292 -4.334 -7.927 1.00 43.88 71 SER A N 1
ATOM 559 C CA . SER A 1 71 ? -22.187 -5.007 -9.235 1.00 43.88 71 SER A CA 1
ATOM 560 C C . SER A 1 71 ? -21.913 -4.029 -10.387 1.00 43.88 71 SER A C 1
ATOM 562 O O . SER A 1 71 ? -21.255 -4.399 -11.359 1.00 43.88 71 SER A O 1
ATOM 564 N N . VAL A 1 72 ? -22.404 -2.789 -10.284 1.00 43.25 72 VAL A N 1
ATOM 565 C CA . VAL A 1 72 ? -22.292 -1.776 -11.343 1.00 43.25 72 VAL A CA 1
ATOM 566 C C . VAL A 1 72 ? -20.928 -1.073 -11.317 1.00 43.25 72 VAL A C 1
ATOM 568 O O . VAL A 1 72 ? -20.413 -0.673 -12.357 1.00 43.25 72 VAL A O 1
ATOM 571 N N . ALA A 1 73 ? -20.282 -0.971 -10.151 1.00 48.16 73 ALA A N 1
ATOM 572 C CA . ALA A 1 73 ? -18.940 -0.391 -10.036 1.00 48.16 73 ALA A CA 1
ATOM 573 C C . ALA A 1 73 ? -17.856 -1.272 -10.691 1.00 48.16 73 ALA A C 1
ATOM 575 O O . ALA A 1 73 ? -16.903 -0.744 -11.262 1.00 48.16 73 ALA A O 1
ATOM 576 N N . LEU A 1 74 ? -18.031 -2.601 -10.677 1.00 46.81 74 LEU A N 1
ATOM 577 C CA . LEU A 1 74 ? -17.214 -3.533 -11.465 1.00 46.81 74 LEU A CA 1
ATOM 578 C C . LEU A 1 74 ? -17.560 -3.479 -12.960 1.00 46.81 74 LEU A C 1
ATOM 580 O O . LEU A 1 74 ? -16.662 -3.582 -13.788 1.00 46.81 74 LEU A O 1
ATOM 584 N N . SER A 1 75 ? -18.831 -3.255 -13.319 1.00 46.38 75 SER A N 1
ATOM 585 C CA . SER A 1 75 ? -19.247 -3.140 -14.725 1.00 46.38 75 SER A CA 1
ATOM 586 C C . SER A 1 75 ? -18.875 -1.808 -15.387 1.00 46.38 75 SER A C 1
ATOM 588 O O . SER A 1 75 ? -19.049 -1.670 -16.593 1.00 46.38 75 SER A O 1
ATOM 590 N N . ALA A 1 76 ? -18.428 -0.814 -14.612 1.00 45.91 76 ALA A N 1
ATOM 591 C CA . ALA A 1 76 ? -18.038 0.507 -15.108 1.00 45.91 76 ALA A CA 1
ATOM 592 C C . ALA A 1 76 ? -16.548 0.604 -15.489 1.00 45.91 76 ALA A C 1
ATOM 594 O O . ALA A 1 76 ? -16.139 1.574 -16.129 1.00 45.91 76 ALA A O 1
ATOM 595 N N . LEU A 1 77 ? -15.730 -0.385 -15.115 1.00 53.59 77 LEU A N 1
ATOM 596 C CA . LEU A 1 77 ? -14.419 -0.587 -15.721 1.00 53.59 77 LEU A CA 1
ATOM 597 C C . LEU A 1 77 ? -14.622 -1.369 -17.016 1.00 53.59 77 LEU A C 1
ATOM 599 O O . LEU A 1 77 ? -15.287 -2.402 -17.016 1.00 53.59 77 LEU A O 1
ATOM 603 N N . ASP A 1 78 ? -14.053 -0.863 -18.108 1.00 70.38 78 ASP A N 1
ATOM 604 C CA . ASP A 1 78 ? -14.012 -1.580 -19.379 1.00 70.38 78 ASP A CA 1
ATOM 605 C C . ASP A 1 78 ? -13.536 -3.021 -19.133 1.00 70.38 78 ASP A C 1
ATOM 607 O O . ASP A 1 78 ? -12.536 -3.233 -18.437 1.00 70.38 78 ASP A O 1
ATOM 611 N N . LYS A 1 79 ? -14.283 -4.010 -19.635 1.00 74.94 79 LYS A N 1
ATOM 612 C CA . LYS A 1 79 ? -13.979 -5.434 -19.417 1.00 74.94 79 LYS A CA 1
ATOM 613 C C . LYS A 1 79 ? -12.550 -5.751 -19.851 1.00 74.94 79 LYS A C 1
ATOM 615 O O . LYS A 1 79 ? -11.841 -6.437 -19.127 1.00 74.94 79 LYS A O 1
ATOM 620 N N . ASP A 1 80 ? -12.107 -5.132 -20.944 1.00 77.38 80 ASP A N 1
ATOM 621 C CA . ASP A 1 80 ? -10.745 -5.248 -21.468 1.00 77.38 80 ASP A CA 1
ATOM 622 C C . ASP A 1 80 ? -9.684 -4.780 -20.455 1.00 77.38 80 ASP A C 1
ATOM 624 O O . ASP A 1 80 ? -8.689 -5.454 -20.187 1.00 77.38 80 ASP A O 1
ATOM 628 N N . LYS A 1 81 ? -9.941 -3.655 -19.781 1.00 82.44 81 LYS A N 1
ATOM 629 C CA . LYS A 1 81 ? -9.049 -3.130 -18.741 1.00 82.44 81 LYS A CA 1
ATOM 630 C C . LYS A 1 81 ? -9.007 -4.037 -17.514 1.00 82.44 81 LYS A C 1
ATOM 632 O O . LYS A 1 81 ? -7.953 -4.167 -16.890 1.00 82.44 81 LYS A O 1
ATOM 637 N N . THR A 1 82 ? -10.140 -4.624 -17.147 1.00 87.25 82 THR A N 1
ATOM 638 C CA . THR A 1 82 ? -10.225 -5.579 -16.038 1.00 87.25 82 THR A CA 1
ATOM 639 C C . THR A 1 82 ? -9.433 -6.848 -16.348 1.00 87.25 82 THR A C 1
ATOM 641 O O . THR A 1 82 ? -8.600 -7.249 -15.535 1.00 87.25 82 THR A O 1
ATOM 644 N N . ASP A 1 83 ? -9.606 -7.409 -17.544 1.00 88.88 83 ASP A N 1
ATOM 645 C CA . ASP A 1 83 ? -8.885 -8.602 -17.992 1.00 88.88 83 ASP A CA 1
ATOM 646 C C . ASP A 1 83 ? -7.374 -8.351 -18.074 1.00 88.88 83 ASP A C 1
ATOM 648 O O . ASP A 1 83 ? -6.582 -9.183 -17.620 1.00 88.88 83 ASP A O 1
ATOM 652 N N . MET A 1 84 ? -6.965 -7.173 -18.561 1.00 92.44 84 MET A N 1
ATOM 653 C CA . MET A 1 84 ? -5.563 -6.752 -18.580 1.00 92.44 84 MET A CA 1
ATOM 654 C C . MET A 1 84 ? -4.959 -6.693 -17.169 1.00 92.44 84 MET A C 1
ATOM 656 O O . MET A 1 84 ? -3.807 -7.084 -16.984 1.00 92.44 84 MET A O 1
ATOM 660 N N . ILE A 1 85 ? -5.705 -6.199 -16.174 1.00 94.19 85 ILE A N 1
ATOM 661 C CA . ILE A 1 85 ? -5.222 -6.131 -14.789 1.00 94.19 85 ILE A CA 1
ATOM 662 C C . ILE A 1 85 ? -5.167 -7.529 -14.167 1.00 94.19 85 ILE A C 1
ATOM 664 O O . ILE A 1 85 ? -4.165 -7.839 -13.534 1.00 94.19 85 ILE A O 1
ATOM 668 N N . ASP A 1 86 ? -6.180 -8.383 -14.345 1.00 94.06 86 ASP A N 1
ATOM 669 C CA . ASP A 1 86 ? -6.204 -9.732 -13.746 1.00 94.06 86 ASP A CA 1
ATOM 670 C C . ASP A 1 86 ? -4.995 -10.571 -14.183 1.00 94.06 86 ASP A C 1
ATOM 672 O O . ASP A 1 86 ? -4.362 -11.242 -13.369 1.00 94.06 86 ASP A O 1
ATOM 676 N N . HIS A 1 87 ? -4.620 -10.451 -15.458 1.00 93.75 87 HIS A N 1
ATOM 677 C CA . HIS A 1 87 ? -3.536 -11.219 -16.070 1.00 93.75 87 HIS A CA 1
ATOM 678 C C . HIS A 1 87 ? -2.221 -10.440 -16.173 1.00 93.75 87 HIS A C 1
ATOM 680 O O . HIS A 1 87 ? -1.293 -10.884 -16.855 1.00 93.75 87 HIS A O 1
ATOM 686 N N . TRP A 1 88 ? -2.113 -9.280 -15.517 1.00 96.06 88 TRP A N 1
ATOM 687 C CA . TRP A 1 88 ? -0.916 -8.453 -15.603 1.00 96.06 88 TRP A CA 1
ATOM 688 C C . TRP A 1 88 ? 0.322 -9.205 -15.098 1.00 96.06 88 TRP A C 1
ATOM 690 O O . TRP A 1 88 ? 0.346 -9.764 -14.001 1.00 96.06 88 TRP A O 1
ATOM 700 N N . GLN A 1 89 ? 1.381 -9.171 -15.905 1.00 96.00 89 GLN A N 1
ATOM 701 C CA . GLN A 1 89 ? 2.684 -9.745 -15.591 1.00 96.00 89 GLN A CA 1
ATOM 702 C C . GLN A 1 89 ? 3.758 -8.674 -15.791 1.00 96.00 89 GLN A C 1
ATOM 704 O O . GLN A 1 89 ? 3.883 -8.140 -16.898 1.00 96.00 89 GLN A O 1
ATOM 709 N N . PRO A 1 90 ? 4.564 -8.356 -14.765 1.00 96.94 90 PRO A N 1
ATOM 710 C CA . PRO A 1 90 ? 5.622 -7.379 -14.924 1.00 96.94 90 PRO A CA 1
ATOM 711 C C . PRO A 1 90 ? 6.732 -7.939 -15.817 1.00 96.94 90 PRO A C 1
ATOM 713 O O . PRO A 1 90 ? 7.203 -9.059 -15.613 1.00 96.94 90 PRO A O 1
ATOM 716 N N . ASN A 1 91 ? 7.189 -7.159 -16.793 1.00 97.44 91 ASN A N 1
ATOM 717 C CA . ASN A 1 91 ? 8.357 -7.523 -17.597 1.00 97.44 91 ASN A CA 1
ATOM 718 C C . ASN A 1 91 ? 9.669 -7.347 -16.797 1.00 97.44 91 ASN A C 1
ATOM 720 O O . ASN A 1 91 ? 9.668 -6.822 -15.683 1.00 97.44 91 ASN A O 1
ATOM 724 N N . HIS A 1 92 ? 10.808 -7.766 -17.360 1.00 97.44 9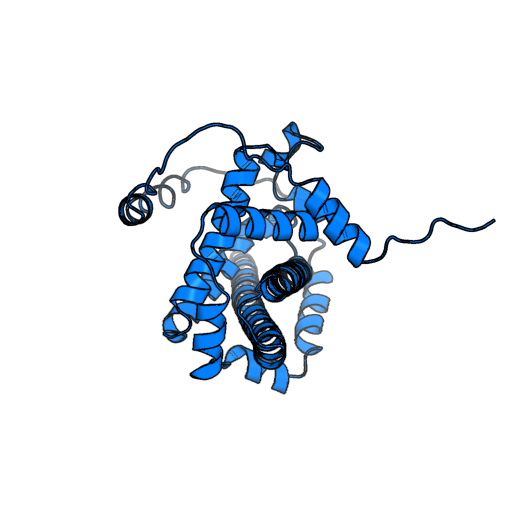2 HIS A N 1
ATOM 725 C CA . HIS A 1 92 ? 12.109 -7.683 -16.680 1.00 97.44 92 HIS A CA 1
ATOM 726 C C . HIS A 1 92 ? 12.438 -6.267 -16.172 1.00 97.44 92 HIS A C 1
ATOM 728 O O . HIS A 1 92 ? 12.779 -6.100 -15.004 1.00 97.44 92 HIS A O 1
ATOM 734 N N . ARG A 1 93 ? 12.269 -5.236 -17.013 1.00 97.50 93 ARG A N 1
ATOM 735 C CA . ARG A 1 93 ? 12.534 -3.838 -16.639 1.00 97.50 93 ARG A CA 1
ATOM 736 C C . ARG A 1 93 ? 11.649 -3.383 -15.483 1.00 97.50 93 ARG A C 1
ATOM 738 O O . ARG A 1 93 ? 12.132 -2.756 -14.546 1.00 97.50 93 ARG A O 1
ATOM 745 N N . GLN A 1 94 ? 10.367 -3.731 -15.527 1.00 98.19 94 GLN A N 1
ATOM 746 C CA . GLN A 1 94 ? 9.404 -3.367 -14.492 1.00 98.19 94 GLN A CA 1
ATOM 747 C C . GLN A 1 94 ? 9.758 -4.007 -13.145 1.00 98.19 94 GLN A C 1
ATOM 749 O O . GLN A 1 94 ? 9.675 -3.341 -12.115 1.00 98.19 94 GLN A O 1
ATOM 754 N N . ARG A 1 95 ? 10.209 -5.269 -13.142 1.00 98.06 95 ARG A N 1
ATOM 755 C CA . ARG A 1 95 ? 10.683 -5.941 -11.921 1.00 98.06 95 ARG A CA 1
ATOM 756 C C . ARG A 1 95 ? 11.925 -5.265 -11.342 1.00 98.06 95 ARG A C 1
ATOM 758 O O . ARG A 1 95 ? 11.960 -5.009 -10.141 1.00 98.06 95 ARG A O 1
ATOM 765 N N . GLU A 1 96 ? 12.892 -4.904 -12.185 1.00 97.44 96 GLU A N 1
ATOM 766 C CA . GLU A 1 96 ? 14.087 -4.178 -11.737 1.00 97.44 96 GLU A CA 1
ATOM 767 C C . GLU A 1 96 ? 13.745 -2.793 -11.178 1.00 97.44 96 GLU A C 1
ATOM 769 O O . GLU A 1 96 ? 14.259 -2.422 -10.128 1.00 97.44 96 GLU A O 1
ATOM 774 N N . LEU A 1 97 ? 12.815 -2.056 -11.794 1.00 98.25 97 LEU A N 1
ATOM 775 C CA . LEU A 1 97 ? 12.359 -0.771 -11.254 1.00 98.25 97 LEU A CA 1
ATOM 776 C C . LEU A 1 97 ? 11.666 -0.928 -9.898 1.00 98.25 97 LEU A C 1
ATOM 778 O O . LEU A 1 97 ? 11.918 -0.132 -8.995 1.00 98.25 97 LEU A O 1
ATOM 782 N N . ILE A 1 98 ? 10.830 -1.956 -9.718 1.00 98.06 98 ILE A N 1
ATOM 783 C CA . ILE A 1 98 ? 10.208 -2.255 -8.417 1.00 98.06 98 ILE A CA 1
ATOM 784 C C . ILE A 1 98 ? 11.286 -2.533 -7.369 1.00 98.06 98 ILE A C 1
ATOM 786 O O . ILE A 1 98 ? 11.228 -1.977 -6.277 1.00 98.06 98 ILE A O 1
ATOM 790 N N . LYS A 1 99 ? 12.291 -3.344 -7.710 1.00 96.25 99 LYS A N 1
ATOM 791 C CA . LYS A 1 99 ? 13.402 -3.682 -6.815 1.00 96.25 99 LYS A CA 1
ATOM 792 C C . LYS A 1 99 ? 14.258 -2.464 -6.462 1.00 96.25 99 LYS A C 1
ATOM 794 O O . LYS A 1 99 ? 14.592 -2.281 -5.299 1.00 96.25 99 LYS A O 1
ATOM 799 N N . LEU A 1 100 ? 14.587 -1.630 -7.445 1.00 96.31 100 LEU A N 1
ATOM 800 C CA . LEU A 1 100 ? 15.427 -0.442 -7.280 1.00 96.31 100 LEU A CA 1
ATOM 801 C C . LEU A 1 100 ? 14.756 0.645 -6.431 1.00 96.31 100 LEU A C 1
ATOM 803 O O . LEU A 1 100 ? 15.433 1.415 -5.756 1.00 96.31 100 LEU A O 1
ATOM 807 N N . THR A 1 101 ? 13.426 0.718 -6.478 1.00 97.19 101 THR A N 1
ATOM 808 C CA . THR A 1 101 ? 12.631 1.737 -5.773 1.00 97.19 101 THR A CA 1
ATOM 809 C C . THR A 1 101 ? 11.964 1.230 -4.500 1.00 97.19 101 THR A C 1
ATOM 811 O O . THR A 1 101 ? 11.207 1.965 -3.866 1.00 97.19 101 THR A O 1
ATOM 814 N N . TRP A 1 102 ? 12.234 -0.016 -4.118 1.00 97.50 102 TRP A N 1
ATOM 815 C CA . TRP A 1 102 ? 11.843 -0.576 -2.835 1.00 97.50 102 TRP A CA 1
ATOM 816 C C . TRP A 1 102 ? 13.017 -0.521 -1.858 1.00 97.50 102 TRP A C 1
ATOM 818 O O . TRP A 1 102 ? 14.164 -0.751 -2.232 1.00 97.50 102 TRP A O 1
ATOM 828 N N . SER A 1 103 ? 12.724 -0.265 -0.586 1.00 94.62 103 SER A N 1
ATOM 829 C CA . SER A 1 103 ? 13.705 -0.341 0.494 1.00 94.62 103 SER A CA 1
ATOM 830 C C . SER A 1 103 ? 13.195 -1.255 1.604 1.00 94.62 103 SER A C 1
ATOM 832 O O . SER A 1 103 ? 12.016 -1.230 1.955 1.00 94.62 103 SER A O 1
ATOM 834 N N . ASP A 1 104 ? 14.098 -2.056 2.167 1.00 92.94 104 ASP A N 1
ATOM 835 C CA . ASP A 1 104 ? 13.840 -2.882 3.351 1.00 92.94 104 ASP A CA 1
ATOM 836 C C . ASP A 1 104 ? 14.257 -2.175 4.659 1.00 92.94 104 ASP A C 1
ATOM 838 O O . ASP A 1 104 ? 14.230 -2.779 5.734 1.00 92.94 104 ASP A O 1
ATOM 842 N N . ASP A 1 105 ? 14.639 -0.894 4.585 1.00 95.25 105 ASP A N 1
ATOM 843 C CA . ASP A 1 105 ? 14.940 -0.079 5.761 1.00 95.25 105 ASP A CA 1
ATOM 844 C C . ASP A 1 105 ? 13.701 0.095 6.653 1.00 95.25 105 ASP A C 1
ATOM 846 O O . ASP A 1 105 ? 12.600 0.399 6.189 1.00 95.25 105 ASP A O 1
ATOM 850 N N . PHE A 1 106 ? 13.880 -0.090 7.960 1.00 93.19 106 PHE A N 1
ATOM 851 C CA . PHE A 1 106 ? 12.769 -0.080 8.905 1.00 93.19 106 PHE A CA 1
ATOM 852 C C . PHE A 1 106 ? 12.069 1.279 8.980 1.00 93.19 106 PHE A C 1
ATOM 854 O O . PHE A 1 106 ? 10.838 1.323 8.996 1.00 93.19 106 PHE A O 1
ATOM 861 N N . GLU A 1 107 ? 12.831 2.373 9.025 1.00 94.25 107 GLU A N 1
ATOM 862 C CA . GLU A 1 107 ? 12.263 3.717 9.125 1.00 94.25 107 GLU A CA 1
ATOM 863 C C . GLU A 1 107 ? 11.501 4.064 7.850 1.00 94.25 107 GLU A C 1
ATOM 865 O O . GLU A 1 107 ? 10.382 4.575 7.912 1.00 94.25 107 GLU A O 1
ATOM 870 N N . TYR A 1 108 ? 12.045 3.710 6.684 1.00 94.19 108 TYR A N 1
ATOM 871 C CA . TYR A 1 108 ? 11.320 3.802 5.422 1.00 94.19 108 TYR A CA 1
ATOM 872 C C . TYR A 1 108 ? 9.992 3.034 5.463 1.00 94.19 108 TYR A C 1
ATOM 874 O O . TYR A 1 108 ? 8.944 3.616 5.176 1.00 94.19 108 TYR A O 1
ATOM 882 N N . LEU A 1 109 ? 10.011 1.755 5.848 1.00 95.62 109 LEU A N 1
ATOM 883 C CA . LEU A 1 109 ? 8.813 0.912 5.880 1.00 95.62 109 LEU A CA 1
ATOM 884 C C . LEU A 1 109 ? 7.773 1.442 6.870 1.00 95.62 109 LEU A C 1
ATOM 886 O O . LEU A 1 109 ? 6.582 1.500 6.561 1.00 95.62 109 LEU A O 1
ATOM 890 N N . TYR A 1 110 ? 8.204 1.870 8.054 1.00 95.62 110 TYR A N 1
ATOM 891 C CA . TYR A 1 110 ? 7.301 2.440 9.042 1.00 95.62 110 TYR A CA 1
ATOM 892 C C . TYR A 1 110 ? 6.672 3.751 8.553 1.00 95.62 110 TYR A C 1
ATOM 894 O O . TYR A 1 110 ? 5.453 3.928 8.655 1.00 95.62 110 TYR A O 1
ATOM 902 N N . ASN A 1 111 ? 7.472 4.638 7.957 1.00 95.25 111 ASN A N 1
ATOM 903 C CA . ASN A 1 111 ? 6.992 5.895 7.390 1.00 95.25 111 ASN A CA 1
ATOM 904 C C . ASN A 1 111 ? 6.055 5.665 6.200 1.00 95.25 111 ASN A C 1
ATOM 906 O O . ASN A 1 111 ? 5.031 6.336 6.093 1.00 95.25 111 ASN A O 1
ATOM 910 N N . LEU A 1 112 ? 6.348 4.690 5.336 1.00 96.00 112 LEU A N 1
ATOM 911 C CA . LEU A 1 112 ? 5.482 4.308 4.223 1.00 96.00 112 LEU A CA 1
ATOM 912 C C . LEU A 1 112 ? 4.101 3.872 4.729 1.00 96.00 112 LEU A C 1
ATOM 914 O O . LEU A 1 112 ? 3.086 4.422 4.299 1.00 96.00 112 LEU A O 1
ATOM 918 N N . GLY A 1 113 ? 4.057 2.934 5.680 1.00 96.50 113 GLY A N 1
ATOM 919 C CA . GLY A 1 113 ? 2.803 2.469 6.277 1.00 96.50 113 GLY A CA 1
ATOM 920 C C . GLY A 1 113 ? 2.044 3.587 6.987 1.00 96.50 113 GLY A C 1
ATOM 921 O O . GLY A 1 113 ? 0.824 3.698 6.846 1.00 96.50 113 GLY A O 1
ATOM 922 N N . SER A 1 114 ? 2.768 4.454 7.697 1.00 96.50 114 SER A N 1
ATOM 923 C CA . SER A 1 114 ? 2.180 5.590 8.405 1.00 96.50 114 SER A CA 1
ATOM 924 C C . SER A 1 114 ? 1.547 6.594 7.445 1.00 96.50 114 SER A C 1
ATOM 926 O O . SER A 1 114 ? 0.377 6.940 7.599 1.00 96.50 114 SER A O 1
ATOM 928 N N . ASN A 1 115 ? 2.273 6.990 6.398 1.00 95.75 115 ASN A N 1
ATOM 929 C CA . ASN A 1 115 ? 1.795 7.924 5.379 1.00 95.75 115 ASN A CA 1
ATOM 930 C C . ASN A 1 115 ? 0.558 7.395 4.646 1.00 95.75 115 ASN A C 1
ATOM 932 O O . ASN A 1 115 ? -0.361 8.164 4.365 1.00 95.75 115 ASN A O 1
ATOM 936 N N . ILE A 1 116 ? 0.507 6.086 4.377 1.00 96.56 116 ILE A N 1
ATOM 937 C CA . ILE A 1 116 ? -0.660 5.440 3.769 1.00 96.56 116 ILE A CA 1
ATOM 938 C C . ILE A 1 116 ? -1.885 5.582 4.682 1.00 96.56 116 ILE A C 1
ATOM 940 O O . ILE A 1 116 ? -2.920 6.074 4.235 1.00 96.56 116 ILE A O 1
ATOM 944 N N . TYR A 1 117 ? -1.782 5.223 5.965 1.00 96.44 117 TYR A N 1
ATOM 945 C CA . TYR A 1 117 ? -2.908 5.346 6.899 1.00 96.44 117 TYR A CA 1
ATOM 946 C C . TYR A 1 117 ? -3.335 6.787 7.157 1.00 96.44 117 TYR A C 1
ATOM 948 O O . TYR A 1 117 ? -4.533 7.058 7.217 1.00 96.44 117 TYR A O 1
ATOM 956 N N . VAL A 1 118 ? -2.385 7.717 7.265 1.00 96.00 118 VAL A N 1
ATOM 957 C CA . VAL A 1 118 ? -2.695 9.146 7.384 1.00 96.00 118 VAL A CA 1
ATOM 958 C C . VAL A 1 118 ? -3.474 9.624 6.165 1.00 96.00 118 VAL A C 1
ATOM 960 O O . VAL A 1 118 ? -4.502 10.281 6.317 1.00 96.00 118 VAL A O 1
ATOM 963 N N . TYR A 1 119 ? -3.038 9.254 4.957 1.00 96.94 119 TYR A N 1
ATOM 964 C CA . TYR A 1 119 ? -3.778 9.571 3.741 1.00 96.94 119 TYR A CA 1
ATOM 965 C C . TYR A 1 119 ? -5.203 9.011 3.810 1.00 96.94 119 TYR A C 1
ATOM 967 O O . TYR A 1 119 ? -6.156 9.752 3.581 1.00 96.94 119 TYR A O 1
ATOM 975 N N . ILE A 1 120 ? -5.359 7.736 4.173 1.00 96.00 120 ILE A N 1
ATOM 976 C CA . ILE A 1 120 ? -6.667 7.076 4.242 1.00 96.00 120 ILE A CA 1
ATOM 977 C C . ILE A 1 120 ? -7.588 7.767 5.239 1.00 96.00 120 ILE A C 1
ATOM 979 O O . ILE A 1 120 ? -8.699 8.125 4.872 1.00 96.00 120 ILE A O 1
ATOM 983 N N . PHE A 1 121 ? -7.146 8.002 6.474 1.00 95.38 121 PHE A N 1
ATOM 984 C CA . PHE A 1 121 ? -8.001 8.600 7.502 1.00 95.38 121 PHE A CA 1
ATOM 985 C C . PHE A 1 121 ? -8.324 10.072 7.236 1.00 95.38 121 PHE A C 1
ATOM 987 O O . PHE A 1 121 ? -9.365 10.540 7.687 1.00 95.38 121 PHE A O 1
ATOM 994 N N . ASN A 1 122 ? -7.488 10.783 6.477 1.00 95.44 122 ASN A N 1
ATOM 995 C CA . ASN A 1 122 ? -7.790 12.149 6.054 1.00 95.44 122 ASN A CA 1
ATOM 996 C C . ASN A 1 122 ? -8.833 12.204 4.926 1.00 95.44 122 ASN A C 1
ATOM 998 O O . ASN A 1 122 ? -9.616 13.147 4.880 1.00 95.44 122 ASN A O 1
ATOM 1002 N N . HIS A 1 123 ? -8.844 11.223 4.016 1.00 95.94 123 HIS A N 1
ATOM 1003 C CA . HIS A 1 123 ? -9.753 11.211 2.858 1.00 95.94 123 HIS A CA 1
ATOM 1004 C C . HIS A 1 123 ? -11.037 10.410 3.111 1.00 95.94 123 HIS A C 1
ATOM 1006 O O . HIS A 1 123 ? -12.073 10.712 2.531 1.00 95.94 123 HIS A O 1
ATOM 1012 N N . GLU A 1 124 ? -10.987 9.415 3.993 1.00 94.75 124 GLU A N 1
ATOM 1013 C CA . GLU A 1 124 ? -12.132 8.619 4.427 1.00 94.75 124 GLU A CA 1
ATOM 1014 C C . GLU A 1 124 ? -12.071 8.407 5.951 1.00 94.75 124 GLU A C 1
ATOM 1016 O O . GLU A 1 124 ? -11.653 7.350 6.443 1.00 94.75 124 GLU A O 1
ATOM 1021 N N . PRO A 1 125 ? -12.489 9.412 6.744 1.00 92.81 125 PRO A N 1
ATOM 1022 C CA . PRO A 1 125 ? -12.437 9.345 8.203 1.00 92.81 125 PRO A CA 1
ATOM 1023 C C . PRO A 1 125 ? -13.238 8.180 8.796 1.00 92.81 125 PRO A C 1
ATOM 1025 O O . PRO A 1 125 ? -12.901 7.686 9.875 1.00 92.81 125 PRO A O 1
ATOM 1028 N N . ASN A 1 126 ? -14.275 7.687 8.104 1.00 91.25 126 ASN A N 1
ATOM 1029 C CA . ASN A 1 126 ? -15.042 6.541 8.595 1.00 91.25 126 ASN A CA 1
ATOM 1030 C C . ASN A 1 126 ? -14.220 5.252 8.606 1.00 91.25 126 ASN A C 1
ATOM 1032 O O . ASN A 1 126 ? -14.462 4.403 9.464 1.00 91.25 126 ASN A O 1
ATOM 1036 N N . ALA A 1 127 ? -13.203 5.125 7.748 1.00 92.50 127 ALA A N 1
ATOM 1037 C CA . ALA A 1 127 ? -12.300 3.980 7.777 1.00 92.50 127 ALA A CA 1
ATOM 1038 C C . ALA A 1 127 ? -11.549 3.879 9.118 1.00 92.50 127 ALA A C 1
ATOM 1040 O O . ALA A 1 127 ? -11.260 2.772 9.572 1.00 92.50 127 ALA A O 1
ATOM 1041 N N . LYS A 1 128 ? -11.300 5.001 9.817 1.00 93.00 128 LYS A N 1
ATOM 1042 C CA . LYS A 1 128 ? -10.658 5.002 11.147 1.00 93.00 128 LYS A CA 1
ATOM 1043 C C . LYS A 1 128 ? -11.501 4.280 12.205 1.00 93.00 128 LYS A C 1
ATOM 1045 O O . LYS A 1 128 ? -10.943 3.653 13.103 1.00 93.00 128 LYS A O 1
ATOM 1050 N N . LYS A 1 129 ? -12.835 4.275 12.073 1.00 91.62 129 LYS A N 1
ATOM 1051 C CA . LYS A 1 129 ? -13.757 3.585 13.002 1.00 91.62 129 LYS A CA 1
ATOM 1052 C C . LYS A 1 129 ? -13.563 2.063 13.008 1.00 91.62 129 LYS A C 1
ATOM 1054 O O . LYS A 1 129 ? -13.888 1.400 13.991 1.00 91.62 129 LYS A O 1
ATOM 1059 N N . LEU A 1 130 ? -12.952 1.506 11.960 1.00 93.44 130 LEU A N 1
ATOM 1060 C CA . LEU A 1 130 ? -12.566 0.094 11.892 1.00 93.44 130 LEU A CA 1
ATOM 1061 C C . LEU A 1 130 ? -11.406 -0.267 12.834 1.00 93.44 130 LEU A C 1
ATOM 1063 O O . LEU A 1 130 ? -11.075 -1.446 12.980 1.00 93.44 130 LEU A O 1
ATOM 1067 N N . PHE A 1 131 ? -10.803 0.713 13.506 1.00 94.19 131 PHE A N 1
ATOM 1068 C CA . PHE A 1 131 ? -9.659 0.532 14.393 1.00 94.19 131 PHE A CA 1
ATOM 1069 C C . PHE A 1 131 ? -9.996 1.004 15.820 1.00 94.19 131 PHE A C 1
ATOM 1071 O O . PHE A 1 131 ? -9.457 2.006 16.282 1.00 94.19 131 PHE A O 1
ATOM 1078 N N . PRO A 1 132 ? -10.862 0.283 16.562 1.00 93.62 132 PRO A N 1
ATOM 1079 C CA . PRO A 1 132 ? -11.301 0.678 17.904 1.00 93.62 132 PRO A CA 1
ATOM 1080 C C . PRO A 1 132 ? -10.146 0.753 18.906 1.00 93.62 132 PRO A C 1
ATOM 1082 O O . PRO A 1 132 ? -10.193 1.556 19.828 1.00 93.62 132 PRO A O 1
ATOM 1085 N N . ALA A 1 133 ? -9.072 -0.013 18.688 1.00 94.44 133 ALA A N 1
ATOM 1086 C CA . ALA A 1 133 ? -7.850 0.071 19.485 1.00 94.44 133 ALA A CA 1
ATOM 1087 C C . ALA A 1 133 ? -7.165 1.452 19.407 1.00 94.44 133 ALA A C 1
ATOM 1089 O O . ALA A 1 133 ? -6.381 1.782 20.286 1.00 94.44 133 ALA A O 1
ATOM 1090 N N . LEU A 1 134 ? -7.466 2.263 18.384 1.00 95.69 134 LEU A N 1
ATOM 1091 C CA . LEU A 1 134 ? -6.943 3.625 18.241 1.00 95.69 134 LEU A CA 1
ATOM 1092 C C . LEU A 1 134 ? -7.826 4.681 18.916 1.00 95.69 134 LEU A C 1
ATOM 1094 O O . LEU A 1 134 ? -7.369 5.803 19.120 1.00 95.69 134 LEU A O 1
ATOM 1098 N N . ALA A 1 135 ? -9.074 4.349 19.262 1.00 93.44 135 ALA A N 1
ATOM 1099 C CA . ALA A 1 135 ? -10.022 5.304 19.832 1.00 93.44 135 ALA A CA 1
ATOM 1100 C C . ALA A 1 135 ? -9.534 5.962 21.140 1.00 93.44 135 ALA A C 1
ATOM 1102 O O . ALA A 1 135 ? -9.683 7.179 21.248 1.00 93.44 135 ALA A O 1
ATOM 1103 N N . PRO A 1 136 ? -8.891 5.241 22.089 1.00 96.31 136 PRO A N 1
ATOM 1104 C CA . PRO A 1 136 ? -8.402 5.845 23.334 1.00 96.31 136 PRO A CA 1
ATOM 1105 C C . PRO A 1 136 ? -7.355 6.948 23.141 1.00 96.31 136 PRO A C 1
ATOM 1107 O O . PRO A 1 136 ? -7.155 7.761 24.035 1.00 96.31 136 PRO A O 1
ATOM 1110 N N . TYR A 1 137 ? -6.684 6.982 21.988 1.00 95.56 137 TYR A N 1
ATOM 1111 C CA . TYR A 1 137 ? -5.590 7.913 21.718 1.00 95.56 137 TYR A CA 1
ATOM 1112 C C . TYR A 1 137 ? -6.051 9.226 21.071 1.00 95.56 137 TYR A C 1
ATOM 1114 O O . TYR A 1 137 ? -5.244 10.141 20.924 1.00 95.56 137 TYR A O 1
ATOM 1122 N N . GLY A 1 138 ? -7.321 9.339 20.659 1.00 92.38 138 GLY A N 1
ATOM 1123 C CA . GLY A 1 138 ? -7.852 10.546 20.018 1.00 92.38 138 GLY A CA 1
ATOM 1124 C C . GLY A 1 138 ? -7.033 10.969 18.792 1.00 92.38 138 GLY A C 1
ATOM 1125 O O . GLY A 1 138 ? -6.936 10.219 17.812 1.00 92.38 138 GLY A O 1
ATOM 1126 N N . ASP A 1 139 ? -6.436 12.162 18.864 1.00 91.62 139 ASP A N 1
ATOM 1127 C CA . ASP A 1 139 ? -5.550 12.728 17.836 1.00 91.62 139 ASP A CA 1
ATOM 1128 C C . ASP A 1 139 ? -4.095 12.243 17.943 1.00 91.62 139 ASP A C 1
ATOM 1130 O O . ASP A 1 139 ? -3.394 12.219 16.933 1.00 91.62 139 ASP A O 1
ATOM 1134 N N . ALA A 1 140 ? -3.672 11.740 19.107 1.00 95.25 140 ALA A N 1
ATOM 1135 C CA . ALA A 1 140 ? -2.336 11.181 19.355 1.00 95.25 140 ALA A CA 1
ATOM 1136 C C . ALA A 1 140 ? -2.198 9.706 18.916 1.00 95.25 140 ALA A C 1
ATOM 1138 O O . ALA A 1 140 ? -1.251 9.008 19.271 1.00 95.25 140 ALA A O 1
ATOM 1139 N N . TRP A 1 141 ? -3.152 9.191 18.135 1.00 95.50 141 TRP A N 1
ATOM 1140 C CA . TRP A 1 141 ? -3.161 7.803 17.658 1.00 95.50 141 TRP A CA 1
ATOM 1141 C C . TRP A 1 141 ? -1.917 7.423 16.846 1.00 95.50 141 TRP A C 1
ATOM 1143 O O . TRP A 1 141 ? -1.541 6.251 16.856 1.00 95.50 141 TRP A O 1
ATOM 1153 N N . LEU A 1 142 ? -1.272 8.386 16.179 1.00 95.62 142 LEU A N 1
ATOM 1154 C CA . LEU A 1 142 ? -0.032 8.177 15.423 1.00 95.62 142 LEU A CA 1
ATOM 1155 C C . LEU A 1 142 ? 1.135 7.710 16.300 1.00 95.62 142 LEU A C 1
ATOM 1157 O O . LEU A 1 142 ? 1.991 6.965 15.826 1.00 95.62 142 LEU A O 1
ATOM 1161 N N . ASP A 1 143 ? 1.126 8.081 17.579 1.00 94.12 143 ASP A N 1
ATOM 1162 C CA . ASP A 1 143 ? 2.183 7.745 18.536 1.00 94.12 143 ASP A CA 1
ATOM 1163 C C . ASP A 1 143 ? 1.902 6.428 19.284 1.00 94.12 143 ASP A C 1
ATOM 1165 O O . ASP A 1 143 ? 2.726 5.942 20.061 1.00 94.12 143 ASP A O 1
ATOM 1169 N N . SER A 1 144 ? 0.736 5.813 19.050 1.00 96.62 144 SER A N 1
ATOM 1170 C CA . SER A 1 144 ? 0.327 4.584 19.734 1.00 96.62 144 SER A CA 1
ATOM 1171 C C . SER A 1 144 ? 1.075 3.344 19.225 1.00 96.62 144 SER A C 1
ATOM 1173 O O . SER A 1 144 ? 1.343 3.172 18.029 1.00 96.62 144 SER A O 1
ATOM 1175 N N . LYS A 1 145 ? 1.357 2.399 20.134 1.00 96.25 145 LYS A N 1
ATOM 1176 C CA . LYS A 1 145 ? 1.947 1.093 19.778 1.00 96.25 145 LYS A CA 1
ATOM 1177 C C . LYS A 1 145 ? 1.002 0.268 18.892 1.00 96.25 145 LYS A C 1
ATOM 1179 O O . LYS A 1 145 ? 1.454 -0.507 18.050 1.00 96.25 145 LYS A O 1
ATOM 1184 N N . GLU A 1 146 ? -0.303 0.452 19.068 1.00 96.44 146 GLU A N 1
ATOM 1185 C CA . GLU A 1 146 ? -1.385 -0.174 18.315 1.00 96.44 146 GLU A CA 1
ATOM 1186 C C . GLU A 1 146 ? -1.320 0.260 16.854 1.00 96.44 146 GLU A C 1
ATOM 1188 O O . GLU A 1 146 ? -1.332 -0.588 15.955 1.00 96.44 146 GLU A O 1
ATOM 1193 N N . PHE A 1 147 ? -1.184 1.568 16.617 1.00 97.25 147 PHE A N 1
ATOM 1194 C CA . PHE A 1 147 ? -1.009 2.088 15.272 1.00 97.25 147 PHE A CA 1
ATOM 1195 C C . PHE A 1 147 ? 0.306 1.620 14.662 1.00 97.25 147 PHE A C 1
ATOM 1197 O O . PHE A 1 147 ? 0.304 1.134 13.530 1.00 97.25 147 PHE A O 1
ATOM 1204 N N . ARG A 1 148 ? 1.404 1.663 15.427 1.00 96.19 148 ARG A N 1
ATOM 1205 C CA . ARG A 1 148 ? 2.706 1.179 14.956 1.00 96.19 148 ARG A CA 1
ATOM 1206 C C . ARG A 1 148 ? 2.626 -0.255 14.440 1.00 96.19 148 ARG A C 1
ATOM 1208 O O . ARG A 1 148 ? 3.057 -0.546 13.326 1.00 96.19 148 ARG A O 1
ATOM 1215 N N . GLY A 1 149 ? 2.011 -1.146 15.216 1.00 94.88 149 GLY A N 1
ATOM 1216 C CA . GLY A 1 149 ? 1.788 -2.531 14.807 1.00 94.88 149 GLY A CA 1
ATOM 1217 C C . GLY A 1 149 ? 0.897 -2.659 13.567 1.00 94.88 149 GLY A C 1
ATOM 1218 O O . GLY A 1 149 ? 1.132 -3.531 12.730 1.00 94.88 149 GLY A O 1
ATOM 1219 N N . GLN A 1 150 ? -0.111 -1.800 13.417 1.00 95.31 150 GLN A N 1
ATOM 1220 C CA . GLN A 1 150 ? -1.007 -1.822 12.262 1.00 95.31 150 GLN A CA 1
ATOM 1221 C C . GLN A 1 150 ? -0.329 -1.327 10.975 1.00 95.31 150 GLN A C 1
ATOM 1223 O O . GLN A 1 150 ? -0.468 -1.973 9.934 1.00 95.31 150 GLN A O 1
ATOM 1228 N N . ALA A 1 151 ? 0.444 -0.241 11.046 1.00 95.75 151 ALA A N 1
ATOM 1229 C CA . ALA A 1 151 ? 1.242 0.264 9.932 1.00 95.75 151 ALA A CA 1
ATOM 1230 C C . ALA A 1 151 ? 2.229 -0.803 9.429 1.00 95.75 151 ALA A C 1
ATOM 1232 O O . ALA A 1 151 ? 2.308 -1.055 8.227 1.00 95.75 151 ALA A O 1
ATOM 1233 N N . LEU A 1 152 ? 2.900 -1.507 10.351 1.00 94.25 152 LEU A N 1
ATOM 1234 C CA . LEU A 1 152 ? 3.849 -2.572 10.013 1.00 94.25 152 LEU A CA 1
ATOM 1235 C C . LEU A 1 152 ? 3.188 -3.781 9.332 1.00 94.25 152 LEU A C 1
ATOM 1237 O O . LEU A 1 152 ? 3.730 -4.305 8.361 1.00 94.25 152 LEU A O 1
ATOM 1241 N N . LYS A 1 153 ? 1.993 -4.200 9.770 1.00 93.50 153 LYS A N 1
ATOM 1242 C CA . LYS A 1 153 ? 1.232 -5.273 9.093 1.00 93.50 153 LYS A CA 1
ATOM 1243 C C . LYS A 1 153 ? 0.875 -4.909 7.653 1.00 93.50 153 LYS A C 1
ATOM 1245 O O . LYS A 1 153 ? 0.880 -5.774 6.776 1.00 93.50 153 LYS A O 1
ATOM 1250 N N . PHE A 1 154 ? 0.560 -3.638 7.408 1.00 93.25 154 PHE A N 1
ATOM 1251 C CA . PHE A 1 154 ? 0.248 -3.161 6.067 1.00 93.25 154 PHE A CA 1
ATOM 1252 C C . PHE A 1 154 ? 1.470 -3.282 5.156 1.00 93.25 154 PHE A C 1
ATOM 1254 O O . PHE A 1 154 ? 1.414 -3.952 4.125 1.00 93.25 154 PHE A O 1
ATOM 1261 N N . VAL A 1 155 ? 2.603 -2.703 5.561 1.00 95.81 155 VAL A N 1
ATOM 1262 C CA . VAL A 1 155 ? 3.817 -2.746 4.733 1.00 95.81 155 VAL A CA 1
ATOM 1263 C C . VAL A 1 155 ? 4.397 -4.142 4.611 1.00 95.81 155 VAL A C 1
ATOM 1265 O O . VAL A 1 155 ? 4.954 -4.447 3.569 1.00 95.81 155 VAL A O 1
ATOM 1268 N N . GLN A 1 156 ? 4.169 -5.039 5.572 1.00 94.31 156 GLN A N 1
ATOM 1269 C CA . GLN A 1 156 ? 4.507 -6.453 5.413 1.00 94.31 156 GLN A CA 1
ATOM 1270 C C . GLN A 1 156 ? 3.794 -7.078 4.204 1.00 94.31 156 GLN A C 1
ATOM 1272 O O . GLN A 1 156 ? 4.397 -7.871 3.484 1.00 94.31 156 GLN A O 1
ATOM 1277 N N . THR A 1 157 ? 2.537 -6.706 3.944 1.00 94.69 157 THR A N 1
ATOM 1278 C CA . THR A 1 157 ? 1.803 -7.174 2.755 1.00 94.69 157 THR A CA 1
ATOM 1279 C C . THR A 1 157 ? 2.441 -6.629 1.473 1.00 94.69 157 THR A C 1
ATOM 1281 O O . THR A 1 157 ? 2.625 -7.374 0.508 1.00 94.69 157 THR A O 1
ATOM 1284 N N . LEU A 1 158 ? 2.873 -5.362 1.475 1.00 96.81 158 LEU A N 1
ATOM 1285 C CA . LEU A 1 158 ? 3.619 -4.771 0.356 1.00 96.81 158 LEU A CA 1
ATOM 1286 C C . LEU A 1 158 ? 4.999 -5.424 0.166 1.00 96.81 158 LEU A C 1
ATOM 1288 O O . LEU A 1 158 ? 5.359 -5.749 -0.960 1.00 96.81 158 LEU A O 1
ATOM 1292 N N . SER A 1 159 ? 5.732 -5.729 1.240 1.00 96.69 159 SER A N 1
ATOM 1293 C CA . SER A 1 159 ? 6.995 -6.473 1.166 1.00 96.69 159 SER A CA 1
ATOM 1294 C C . SER A 1 159 ? 6.793 -7.851 0.538 1.00 96.69 159 SER A C 1
ATOM 1296 O O . SER A 1 159 ? 7.595 -8.276 -0.288 1.00 96.69 159 SER A O 1
ATOM 1298 N N . GLN A 1 160 ? 5.725 -8.568 0.911 1.00 96.75 160 GLN A N 1
ATOM 1299 C CA . GLN A 1 160 ? 5.389 -9.851 0.283 1.00 96.75 160 GLN A CA 1
ATOM 1300 C C . GLN A 1 160 ? 5.033 -9.676 -1.194 1.00 96.75 160 GLN A C 1
ATOM 1302 O O . GLN A 1 160 ? 5.405 -10.513 -2.010 1.00 96.75 160 GLN A O 1
ATOM 1307 N N . THR A 1 161 ? 4.374 -8.573 -1.544 1.00 96.94 161 THR A N 1
ATOM 1308 C CA . THR A 1 161 ? 4.059 -8.233 -2.935 1.00 96.94 161 THR A CA 1
ATOM 1309 C C . THR A 1 161 ? 5.335 -8.059 -3.754 1.00 96.94 161 THR A C 1
ATOM 1311 O O . THR A 1 161 ? 5.514 -8.740 -4.761 1.00 96.94 161 THR A O 1
ATOM 1314 N N . VAL A 1 162 ? 6.268 -7.233 -3.277 1.00 97.62 162 VAL A N 1
ATOM 1315 C CA . VAL A 1 162 ? 7.559 -6.994 -3.937 1.00 97.62 162 VAL A CA 1
ATOM 1316 C C . VAL A 1 162 ? 8.374 -8.284 -4.054 1.00 97.62 162 VAL A C 1
ATOM 1318 O O . VAL A 1 162 ? 8.872 -8.602 -5.130 1.00 97.62 162 VAL A O 1
ATOM 1321 N N . LYS A 1 163 ? 8.451 -9.087 -2.985 1.00 96.12 163 LYS A N 1
ATOM 1322 C CA . LYS A 1 163 ? 9.195 -10.361 -2.982 1.00 96.12 163 LYS A CA 1
ATOM 1323 C C . LYS A 1 163 ? 8.664 -11.383 -3.987 1.00 96.12 163 LYS A C 1
ATOM 1325 O O . LYS A 1 163 ? 9.440 -12.181 -4.502 1.00 96.12 163 LYS A O 1
ATOM 1330 N N . ASN A 1 164 ? 7.360 -11.375 -4.262 1.00 96.62 164 ASN A N 1
ATOM 1331 C CA . ASN A 1 164 ? 6.721 -12.337 -5.160 1.00 96.62 164 ASN A CA 1
ATOM 1332 C C . ASN A 1 164 ? 6.471 -11.779 -6.570 1.00 96.62 164 ASN A C 1
ATOM 1334 O O . ASN A 1 164 ? 5.807 -12.433 -7.365 1.00 96.62 164 ASN A O 1
ATOM 1338 N N . VAL A 1 165 ? 7.037 -10.625 -6.937 1.00 95.88 165 VAL A N 1
ATOM 1339 C CA . VAL A 1 165 ? 6.850 -10.028 -8.276 1.00 95.88 165 VAL A CA 1
ATOM 1340 C C . VAL A 1 165 ? 7.425 -10.884 -9.428 1.00 95.88 165 VAL A C 1
ATOM 1342 O O . VAL A 1 165 ? 7.059 -10.723 -10.593 1.00 95.88 165 VAL A O 1
ATOM 1345 N N . HIS A 1 166 ? 8.319 -11.827 -9.109 1.00 94.50 166 HIS A N 1
ATOM 1346 C CA . HIS A 1 166 ? 8.827 -12.854 -10.032 1.00 94.50 166 HIS A CA 1
ATOM 1347 C C . HIS A 1 166 ? 8.010 -14.159 -10.005 1.00 94.50 166 HIS A C 1
ATOM 1349 O O . HIS A 1 166 ? 8.218 -15.028 -10.846 1.00 94.50 166 HIS A O 1
ATOM 1355 N N . HIS A 1 167 ? 7.094 -14.298 -9.046 1.00 95.69 167 HIS A N 1
ATOM 1356 C CA . HIS A 1 167 ? 6.292 -15.490 -8.772 1.00 95.69 167 HIS A CA 1
ATOM 1357 C C . HIS A 1 167 ? 4.816 -15.090 -8.651 1.00 95.69 167 HIS A C 1
ATOM 1359 O O . HIS A 1 167 ? 4.197 -15.194 -7.587 1.00 95.69 167 HIS A O 1
ATOM 1365 N N . MET A 1 168 ? 4.268 -14.548 -9.743 1.00 95.69 168 MET A N 1
ATOM 1366 C CA . MET A 1 168 ? 2.907 -13.999 -9.773 1.00 95.69 168 MET A CA 1
ATOM 1367 C C . MET A 1 168 ? 1.836 -15.063 -9.480 1.00 95.69 168 MET A C 1
ATOM 1369 O O . MET A 1 168 ? 0.815 -14.747 -8.873 1.00 95.69 168 MET A O 1
ATOM 1373 N N . ASP A 1 169 ? 2.127 -16.325 -9.803 1.00 95.06 169 ASP A N 1
ATOM 1374 C CA . ASP A 1 169 ? 1.361 -17.523 -9.439 1.00 95.06 169 ASP A CA 1
ATOM 1375 C C . ASP A 1 169 ? 1.191 -17.693 -7.919 1.00 95.06 169 ASP A C 1
ATOM 1377 O O . ASP A 1 169 ? 0.177 -18.210 -7.455 1.00 95.06 169 ASP A O 1
ATOM 1381 N N . ARG A 1 170 ? 2.156 -17.216 -7.124 1.00 95.69 170 ARG A N 1
ATOM 1382 C CA . ARG A 1 170 ? 2.095 -17.204 -5.652 1.00 95.69 170 ARG A CA 1
ATOM 1383 C C . ARG A 1 170 ? 1.511 -15.910 -5.109 1.00 95.69 170 ARG A C 1
ATOM 1385 O O . ARG A 1 170 ? 0.853 -15.913 -4.067 1.00 95.69 170 ARG A O 1
ATOM 1392 N N . LEU A 1 171 ? 1.758 -14.801 -5.802 1.00 96.62 171 LEU A N 1
ATOM 1393 C CA . LEU A 1 171 ? 1.266 -13.492 -5.396 1.00 96.62 171 LEU A CA 1
ATOM 1394 C C . LEU A 1 171 ? -0.260 -13.398 -5.517 1.00 96.62 171 LEU A C 1
ATOM 1396 O O . LEU A 1 171 ? -0.911 -12.886 -4.606 1.00 96.62 171 LEU A O 1
ATOM 1400 N N . GLN A 1 172 ? -0.834 -13.915 -6.606 1.00 97.38 172 GLN A N 1
ATOM 1401 C CA . GLN A 1 172 ? -2.274 -13.847 -6.848 1.00 97.38 172 GLN A CA 1
ATOM 1402 C C . GLN A 1 172 ? -3.090 -14.501 -5.714 1.00 97.38 172 GLN A C 1
ATOM 1404 O O . GLN A 1 172 ? -3.913 -13.802 -5.111 1.00 97.38 172 GLN A O 1
ATOM 1409 N N . PRO A 1 173 ? -2.846 -15.772 -5.316 1.00 97.31 173 PRO A N 1
ATOM 1410 C CA . PRO A 1 173 ? -3.594 -16.393 -4.224 1.00 97.31 173 PRO A CA 1
ATOM 1411 C C . PRO A 1 173 ? -3.349 -15.715 -2.874 1.00 97.31 173 PRO A C 1
ATOM 1413 O O . PRO A 1 173 ? -4.251 -15.677 -2.036 1.00 97.31 173 PRO A O 1
ATOM 1416 N N . LEU A 1 174 ? -2.149 -15.168 -2.642 1.00 97.19 174 LEU A N 1
ATOM 1417 C CA . LEU A 1 174 ? -1.843 -14.419 -1.424 1.00 97.19 174 LEU A CA 1
ATOM 1418 C C . LEU A 1 174 ? -2.758 -13.197 -1.305 1.00 97.19 174 LEU A C 1
ATOM 1420 O O . LEU A 1 174 ? -3.465 -13.062 -0.307 1.00 97.19 174 LEU A O 1
ATOM 1424 N N . LEU A 1 175 ? -2.791 -12.342 -2.328 1.00 97.81 175 LEU A N 1
ATOM 1425 C CA . LEU A 1 175 ? -3.584 -11.110 -2.331 1.00 97.81 175 LEU A CA 1
ATOM 1426 C C . LEU A 1 175 ? -5.084 -11.396 -2.268 1.00 97.81 175 LEU A C 1
ATOM 1428 O O . LEU A 1 175 ? -5.798 -10.783 -1.473 1.00 97.81 175 LEU A O 1
ATOM 1432 N N . TYR A 1 176 ? -5.542 -12.383 -3.037 1.00 97.81 176 TYR A N 1
ATOM 1433 C CA . TYR A 1 176 ? -6.921 -12.856 -3.000 1.00 97.81 176 TYR A CA 1
ATOM 1434 C C . TYR A 1 176 ? -7.338 -13.283 -1.584 1.00 97.81 176 TYR A C 1
ATOM 1436 O O . TYR A 1 176 ? -8.384 -12.877 -1.073 1.00 97.81 176 TYR A O 1
ATOM 1444 N N . ASN A 1 177 ? -6.493 -14.051 -0.888 1.00 96.75 177 ASN A N 1
ATOM 1445 C CA . ASN A 1 177 ? -6.781 -14.487 0.477 1.00 96.75 177 ASN A CA 1
ATOM 1446 C C . ASN A 1 177 ? -6.719 -13.345 1.498 1.00 96.75 177 ASN A C 1
ATOM 1448 O O . ASN A 1 177 ? -7.507 -13.351 2.447 1.00 96.75 177 ASN A O 1
ATOM 1452 N N . VAL A 1 178 ? -5.852 -12.343 1.303 1.00 96.00 178 VAL A N 1
ATOM 1453 C CA . VAL A 1 178 ? -5.907 -11.111 2.107 1.00 96.00 178 VAL A CA 1
ATOM 1454 C C . VAL A 1 178 ? -7.259 -10.425 1.901 1.00 96.00 178 VAL A C 1
ATOM 1456 O O . VAL A 1 178 ? -7.905 -10.073 2.887 1.00 96.00 178 VAL A O 1
ATOM 1459 N N . GLY A 1 179 ? -7.725 -10.301 0.657 1.00 96.06 179 GLY A N 1
ATOM 1460 C CA . GLY A 1 179 ? -9.059 -9.806 0.312 1.00 96.06 179 GLY A CA 1
ATOM 1461 C C . GLY A 1 179 ? -10.181 -10.535 1.052 1.00 96.06 179 GLY A C 1
ATOM 1462 O O . GLY A 1 179 ? -10.941 -9.917 1.800 1.00 96.06 179 GLY A O 1
ATOM 1463 N N . ARG A 1 180 ? -10.222 -11.870 0.950 1.00 96.19 180 ARG A N 1
ATOM 1464 C CA . ARG A 1 180 ? -11.192 -12.704 1.685 1.00 96.19 180 ARG A CA 1
ATOM 1465 C C . ARG A 1 180 ? -11.139 -12.494 3.193 1.00 96.19 180 ARG A C 1
ATOM 1467 O O . ARG A 1 180 ? -12.175 -12.393 3.845 1.00 96.19 180 ARG A O 1
ATOM 1474 N N . ALA A 1 181 ? -9.948 -12.378 3.775 1.00 94.38 181 ALA A N 1
ATOM 1475 C CA . ALA A 1 181 ? -9.812 -12.164 5.212 1.00 94.38 181 ALA A CA 1
ATOM 1476 C C . ALA A 1 181 ? -10.447 -10.843 5.693 1.00 94.38 181 ALA A C 1
ATOM 1478 O O . ALA A 1 181 ? -10.750 -10.726 6.881 1.00 94.38 181 ALA A O 1
ATOM 1479 N N . HIS A 1 182 ? -10.680 -9.864 4.808 1.00 94.06 182 HIS A N 1
ATOM 1480 C CA . HIS A 1 182 ? -11.327 -8.597 5.165 1.00 94.06 182 HIS A CA 1
ATOM 1481 C C . HIS A 1 182 ? -12.849 -8.702 5.335 1.00 94.06 182 HIS A C 1
ATOM 1483 O O . HIS A 1 182 ? -13.445 -7.822 5.952 1.00 94.06 182 HIS A O 1
ATOM 1489 N N . ILE A 1 183 ? -13.482 -9.802 4.914 1.00 93.81 183 ILE A N 1
ATOM 1490 C CA . ILE A 1 183 ? -14.929 -10.036 5.096 1.00 93.81 183 ILE A CA 1
ATOM 1491 C C . ILE A 1 183 ? -15.327 -10.040 6.574 1.00 93.81 183 ILE A C 1
ATOM 1493 O O . ILE A 1 183 ? -16.426 -9.618 6.931 1.00 93.81 183 ILE A O 1
ATOM 1497 N N . ARG A 1 184 ? -14.415 -10.449 7.465 1.00 91.19 184 ARG A N 1
ATOM 1498 C CA . ARG A 1 184 ? -14.622 -10.411 8.925 1.00 91.19 184 ARG A CA 1
ATOM 1499 C C . ARG A 1 184 ? -14.792 -8.998 9.497 1.00 91.19 184 ARG A C 1
ATOM 1501 O O . ARG A 1 184 ? -14.965 -8.855 10.699 1.00 91.19 184 ARG A O 1
ATOM 1508 N N . PHE A 1 185 ? -14.607 -7.971 8.672 1.00 91.81 185 PHE A N 1
ATOM 1509 C CA . PHE A 1 185 ? -14.784 -6.574 9.043 1.00 91.81 185 PHE A CA 1
ATOM 1510 C C . PHE A 1 185 ? -16.011 -5.945 8.374 1.00 91.81 185 PHE A C 1
ATOM 1512 O O . PHE A 1 185 ? -16.298 -4.779 8.639 1.00 91.81 185 PHE A O 1
ATOM 1519 N N . ALA A 1 186 ? -16.732 -6.684 7.524 1.00 90.75 186 ALA A N 1
ATOM 1520 C CA . ALA A 1 186 ? -17.919 -6.184 6.834 1.00 90.75 186 ALA A CA 1
ATOM 1521 C C . ALA A 1 186 ? -19.022 -5.779 7.828 1.00 90.75 186 ALA A C 1
ATOM 1523 O O . ALA A 1 186 ? -19.607 -4.708 7.714 1.00 90.75 186 ALA A O 1
ATOM 1524 N N . ASP A 1 187 ? -19.231 -6.586 8.871 1.00 88.56 187 ASP A N 1
ATOM 1525 C CA . ASP A 1 187 ? -20.153 -6.315 9.984 1.00 88.56 187 ASP A CA 1
ATOM 1526 C C . ASP A 1 187 ? -19.752 -5.095 10.830 1.00 88.56 187 ASP A C 1
ATOM 1528 O O . ASP A 1 187 ? -20.589 -4.468 11.473 1.00 88.56 187 ASP A O 1
ATOM 1532 N N . ARG A 1 188 ? -18.472 -4.721 10.793 1.00 89.12 188 ARG A N 1
ATOM 1533 C CA . ARG A 1 188 ? -17.919 -3.526 11.443 1.00 89.12 188 ARG A CA 1
ATOM 1534 C C . ARG A 1 188 ? -17.941 -2.296 10.531 1.00 89.12 188 ARG A C 1
ATOM 1536 O O . ARG A 1 188 ? -17.402 -1.257 10.906 1.00 89.12 188 ARG A O 1
ATOM 1543 N N . GLY A 1 189 ? -18.555 -2.406 9.351 1.00 90.12 189 GLY A N 1
ATOM 1544 C CA . GLY A 1 189 ? -18.713 -1.317 8.391 1.00 90.12 189 GLY A CA 1
ATOM 1545 C C . GLY A 1 189 ? -17.564 -1.181 7.392 1.00 90.12 189 GLY A C 1
ATOM 1546 O O . GLY A 1 189 ? -17.380 -0.099 6.832 1.00 90.12 189 GLY A O 1
ATOM 1547 N N . PHE A 1 190 ? -16.760 -2.230 7.176 1.00 93.00 190 PHE A N 1
ATOM 1548 C CA . PHE A 1 190 ? -15.825 -2.254 6.050 1.00 93.00 190 PHE A CA 1
ATOM 1549 C C . PHE A 1 190 ? -16.613 -2.284 4.742 1.00 93.00 190 PHE A C 1
ATOM 1551 O O . PHE A 1 190 ? -17.479 -3.141 4.567 1.00 93.00 190 PHE A O 1
ATOM 1558 N N . ARG A 1 191 ? -16.295 -1.373 3.818 1.00 88.88 191 ARG A N 1
ATOM 1559 C CA . ARG A 1 191 ? -16.960 -1.294 2.518 1.00 88.88 191 ARG A CA 1
ATOM 1560 C C . ARG A 1 191 ? -15.963 -1.463 1.362 1.00 88.88 191 ARG A C 1
ATOM 1562 O O . ARG A 1 191 ? -14.818 -1.021 1.503 1.00 88.88 191 ARG A O 1
ATOM 1569 N N . PRO A 1 192 ? -16.362 -2.059 0.222 1.00 86.50 192 PRO A N 1
ATOM 1570 C CA . PRO A 1 192 ? -15.491 -2.231 -0.946 1.00 86.50 192 PRO A CA 1
ATOM 1571 C C . PRO A 1 192 ? -14.873 -0.934 -1.486 1.00 86.50 192 PRO A C 1
ATOM 1573 O O . PRO A 1 192 ? -13.795 -0.964 -2.084 1.00 86.50 192 PRO A O 1
ATOM 1576 N N . GLU A 1 193 ? -15.523 0.211 -1.287 1.00 89.31 193 GLU A N 1
ATOM 1577 C CA . GLU A 1 193 ? -15.047 1.515 -1.766 1.00 89.31 193 GLU A CA 1
ATOM 1578 C C . GLU A 1 193 ? -13.811 1.979 -0.985 1.00 89.31 193 GLU A C 1
ATOM 1580 O O . GLU A 1 193 ? -13.011 2.766 -1.487 1.00 89.31 193 GLU A O 1
ATOM 1585 N N . TYR A 1 194 ? -13.568 1.437 0.218 1.00 92.31 194 TYR A N 1
ATOM 1586 C CA . TYR A 1 194 ? -12.335 1.729 0.949 1.00 92.31 194 TYR A CA 1
ATOM 1587 C C . TYR A 1 194 ? -11.089 1.293 0.169 1.00 92.31 194 TYR A C 1
ATOM 1589 O O . TYR A 1 194 ? -10.035 1.914 0.289 1.00 92.31 194 TYR A O 1
ATOM 1597 N N . TRP A 1 195 ? -11.203 0.291 -0.705 1.00 93.00 195 TRP A N 1
ATOM 1598 C CA . TRP A 1 195 ? -10.125 -0.093 -1.616 1.00 93.00 195 TRP A CA 1
ATOM 1599 C C . TRP A 1 195 ? -9.697 1.030 -2.577 1.00 93.00 195 TRP A C 1
ATOM 1601 O O . TRP A 1 195 ? -8.517 1.078 -2.915 1.00 93.00 195 TRP A O 1
ATOM 1611 N N . ASP A 1 196 ? -10.567 1.981 -2.939 1.00 93.31 196 ASP A N 1
ATOM 1612 C CA . ASP A 1 196 ? -10.191 3.126 -3.790 1.00 93.31 196 ASP A CA 1
ATOM 1613 C C . ASP A 1 196 ? -9.330 4.149 -3.041 1.00 93.31 196 ASP A C 1
ATOM 1615 O O . ASP A 1 196 ? -8.379 4.712 -3.598 1.00 93.31 196 ASP A O 1
ATOM 1619 N N . VAL A 1 197 ? -9.612 4.372 -1.752 1.00 94.56 197 VAL A N 1
ATOM 1620 C CA . VAL A 1 197 ? -8.761 5.239 -0.927 1.00 94.56 197 VAL A CA 1
ATOM 1621 C C . VAL A 1 197 ? -7.445 4.542 -0.574 1.00 94.56 197 VAL A C 1
ATOM 1623 O O . VAL A 1 197 ? -6.399 5.188 -0.622 1.00 94.56 197 VAL A O 1
ATOM 1626 N N . PHE A 1 198 ? -7.452 3.223 -0.324 1.00 93.38 198 PHE A N 1
ATOM 1627 C CA . PHE A 1 198 ? -6.222 2.433 -0.155 1.00 93.38 198 PHE A CA 1
ATOM 1628 C C . PHE A 1 198 ? -5.329 2.527 -1.398 1.00 93.38 198 PHE A C 1
ATOM 1630 O O . PHE A 1 198 ? -4.130 2.789 -1.301 1.00 93.38 198 PHE A O 1
ATOM 1637 N N . HIS A 1 199 ? -5.927 2.367 -2.576 1.00 95.25 199 HIS A N 1
ATOM 1638 C CA . HIS A 1 199 ? -5.258 2.493 -3.864 1.00 95.25 199 HIS A CA 1
ATOM 1639 C C . HIS A 1 199 ? -4.614 3.867 -4.066 1.00 95.25 199 HIS A C 1
ATOM 1641 O O . HIS A 1 199 ? -3.425 3.966 -4.379 1.00 95.25 199 HIS A O 1
ATOM 1647 N N . SER A 1 200 ? -5.385 4.929 -3.828 1.00 95.94 200 SER A N 1
ATOM 1648 C CA . SER A 1 200 ? -4.919 6.312 -3.948 1.00 95.94 200 SER A CA 1
ATOM 1649 C C . SER A 1 200 ? -3.780 6.614 -2.971 1.00 95.94 200 SER A C 1
ATOM 1651 O O . SER A 1 200 ? -2.799 7.263 -3.344 1.00 95.94 200 SER A O 1
ATOM 1653 N N . ALA A 1 201 ? -3.868 6.088 -1.746 1.00 96.88 201 ALA A N 1
ATOM 1654 C CA . ALA A 1 201 ? -2.854 6.250 -0.712 1.00 96.88 201 ALA A CA 1
ATOM 1655 C C . ALA A 1 201 ? -1.516 5.616 -1.108 1.00 96.88 201 ALA A C 1
ATOM 1657 O O . ALA A 1 201 ? -0.484 6.282 -1.030 1.00 96.88 201 ALA A O 1
ATOM 1658 N N . ILE A 1 202 ? -1.526 4.365 -1.590 1.00 96.31 202 ILE A N 1
ATOM 1659 C CA . ILE A 1 202 ? -0.307 3.676 -2.044 1.00 96.31 202 ILE A CA 1
ATOM 1660 C C . ILE A 1 202 ? 0.319 4.439 -3.216 1.00 96.31 202 ILE A C 1
ATOM 1662 O O . ILE A 1 202 ? 1.512 4.738 -3.182 1.00 96.31 202 ILE A O 1
ATOM 1666 N N . LYS A 1 203 ? -0.480 4.829 -4.221 1.00 95.19 203 LYS A N 1
ATOM 1667 C CA . LYS A 1 203 ? 0.014 5.597 -5.379 1.00 95.19 203 LYS A CA 1
ATOM 1668 C C . LYS A 1 203 ? 0.666 6.910 -4.952 1.00 95.19 203 LYS A C 1
ATOM 1670 O O . LYS A 1 203 ? 1.753 7.231 -5.429 1.00 95.19 203 LYS A O 1
ATOM 1675 N N . SER A 1 204 ? 0.030 7.650 -4.043 1.00 95.12 204 SER A N 1
ATOM 1676 C CA . SER A 1 204 ? 0.572 8.908 -3.525 1.00 95.12 204 SER A CA 1
ATOM 1677 C C . SER A 1 204 ? 1.867 8.692 -2.739 1.00 95.12 204 SER A C 1
ATOM 1679 O O . SER A 1 204 ? 2.830 9.434 -2.935 1.00 95.12 204 SER A O 1
ATOM 1681 N N . ALA A 1 205 ? 1.905 7.690 -1.859 1.00 94.31 205 ALA A N 1
ATOM 1682 C CA . ALA A 1 205 ? 3.062 7.420 -1.014 1.00 94.31 205 ALA A CA 1
ATOM 1683 C C . ALA A 1 205 ? 4.273 6.958 -1.841 1.00 94.31 205 ALA A C 1
ATOM 1685 O O . ALA A 1 205 ? 5.372 7.487 -1.671 1.00 94.31 205 ALA A O 1
ATOM 1686 N N . MET A 1 206 ? 4.060 6.048 -2.797 1.00 95.38 206 MET A N 1
ATOM 1687 C CA . MET A 1 206 ? 5.121 5.569 -3.683 1.00 95.38 206 MET A CA 1
ATOM 1688 C C . MET A 1 206 ? 5.618 6.659 -4.630 1.00 95.38 206 MET A C 1
ATOM 1690 O O . MET A 1 206 ? 6.824 6.796 -4.795 1.00 95.38 206 MET A O 1
ATOM 1694 N N . ALA A 1 207 ? 4.735 7.488 -5.198 1.00 94.94 207 ALA A N 1
ATOM 1695 C CA . ALA A 1 207 ? 5.162 8.611 -6.033 1.00 94.94 207 ALA A CA 1
ATOM 1696 C C . ALA A 1 207 ? 6.034 9.611 -5.254 1.00 94.94 207 ALA A C 1
ATOM 1698 O O . ALA A 1 207 ? 7.063 10.054 -5.761 1.00 94.94 207 ALA A O 1
ATOM 1699 N N . GLY A 1 208 ? 5.659 9.925 -4.007 1.00 92.88 208 GLY A N 1
ATOM 1700 C CA . GLY A 1 208 ? 6.460 10.774 -3.123 1.00 92.88 208 GLY A CA 1
ATOM 1701 C C . GLY A 1 208 ? 7.826 10.166 -2.798 1.00 92.88 208 GLY A C 1
ATOM 1702 O O . GLY A 1 208 ? 8.836 10.865 -2.862 1.00 92.88 208 GLY A O 1
ATOM 1703 N N . HIS A 1 209 ? 7.874 8.862 -2.507 1.00 94.25 209 HIS A N 1
ATOM 1704 C CA . HIS A 1 209 ? 9.133 8.157 -2.268 1.00 94.25 209 HIS A CA 1
ATOM 1705 C C . HIS A 1 209 ? 10.028 8.151 -3.509 1.00 94.25 209 HIS A C 1
ATOM 1707 O O . HIS A 1 209 ? 11.180 8.569 -3.436 1.00 94.25 209 HIS A O 1
ATOM 1713 N N . ILE A 1 210 ? 9.492 7.746 -4.657 1.00 95.94 210 ILE A N 1
ATOM 1714 C CA . ILE A 1 210 ? 10.233 7.687 -5.915 1.00 95.94 210 ILE A CA 1
ATOM 1715 C C . ILE A 1 210 ? 10.777 9.067 -6.273 1.00 95.94 210 ILE A C 1
ATOM 1717 O O . ILE A 1 210 ? 11.929 9.162 -6.667 1.00 95.94 210 ILE A O 1
ATOM 1721 N N . ALA A 1 211 ? 10.017 10.148 -6.067 1.00 94.62 211 ALA A N 1
ATOM 1722 C CA . ALA A 1 211 ? 10.489 11.519 -6.272 1.00 94.62 211 ALA A CA 1
ATOM 1723 C C . ALA A 1 211 ? 11.653 11.924 -5.346 1.00 94.62 211 ALA A C 1
ATOM 1725 O O . ALA A 1 211 ? 12.427 12.809 -5.697 1.00 94.62 211 ALA A O 1
ATOM 1726 N N . SER A 1 212 ? 11.801 11.278 -4.186 1.00 93.62 212 SER A N 1
ATOM 1727 C CA . SER A 1 212 ? 12.905 11.533 -3.251 1.00 93.62 212 SER A CA 1
ATOM 1728 C C . SER A 1 212 ? 14.207 10.801 -3.602 1.00 93.62 212 SER A C 1
ATOM 1730 O O . SER A 1 212 ? 15.257 11.150 -3.068 1.00 93.62 212 SER A O 1
ATOM 1732 N N . LEU A 1 213 ? 14.165 9.810 -4.502 1.00 93.94 213 LEU A N 1
ATOM 1733 C CA . LEU A 1 213 ? 15.341 9.034 -4.902 1.00 93.94 213 LEU A CA 1
ATOM 1734 C C . LEU A 1 213 ? 16.196 9.837 -5.889 1.00 93.94 213 LEU A C 1
ATOM 1736 O O . LEU A 1 213 ? 15.850 9.963 -7.064 1.00 93.94 213 LEU A O 1
ATOM 1740 N N . THR A 1 214 ? 17.314 10.391 -5.427 1.00 93.12 214 THR A N 1
ATOM 1741 C CA . THR A 1 214 ? 18.223 11.213 -6.252 1.00 93.12 214 THR A CA 1
ATOM 1742 C C . THR A 1 214 ? 19.085 10.394 -7.212 1.00 93.12 214 THR A C 1
ATOM 1744 O O . THR A 1 214 ? 19.682 10.953 -8.122 1.00 93.12 214 THR A O 1
ATOM 1747 N N . THR A 1 215 ? 19.133 9.075 -7.033 1.00 93.56 215 THR A N 1
ATOM 1748 C CA . THR A 1 215 ? 19.925 8.146 -7.850 1.00 93.56 215 THR A CA 1
ATOM 1749 C C . THR A 1 215 ? 19.255 7.750 -9.167 1.00 93.56 215 THR A C 1
ATOM 1751 O O . THR A 1 215 ? 19.897 7.115 -9.998 1.00 93.56 215 THR A O 1
ATOM 1754 N N . LEU A 1 216 ? 17.979 8.094 -9.363 1.00 94.88 216 LEU A N 1
ATOM 1755 C CA . LEU A 1 216 ? 17.228 7.787 -10.581 1.00 94.88 216 LEU A CA 1
ATOM 1756 C C . LEU A 1 216 ? 17.270 8.946 -11.574 1.00 94.88 216 LEU A C 1
ATOM 1758 O O . LEU A 1 216 ? 17.120 10.106 -11.177 1.00 94.88 216 LEU A O 1
ATOM 1762 N N . THR A 1 217 ? 17.358 8.611 -12.862 1.00 96.81 217 THR A N 1
ATOM 1763 C CA . THR A 1 217 ? 17.059 9.544 -13.956 1.00 96.81 217 THR A CA 1
ATOM 1764 C C . THR A 1 217 ? 15.576 9.922 -13.951 1.00 96.81 217 THR A C 1
ATOM 1766 O O . THR A 1 217 ? 14.746 9.261 -13.315 1.00 96.81 217 THR A O 1
ATOM 1769 N N . ASP A 1 218 ? 15.217 10.989 -14.662 1.00 96.25 218 ASP A N 1
ATOM 1770 C CA . ASP A 1 218 ? 13.822 11.424 -14.754 1.00 96.25 218 ASP A CA 1
ATOM 1771 C C . ASP A 1 218 ? 12.959 10.425 -15.534 1.00 96.25 218 ASP A C 1
ATOM 1773 O O . ASP A 1 218 ? 11.807 10.178 -15.161 1.00 96.25 218 ASP A O 1
ATOM 1777 N N . GLU A 1 219 ? 13.528 9.774 -16.550 1.00 96.44 219 GLU A N 1
ATOM 1778 C CA . GLU A 1 219 ? 12.883 8.690 -17.288 1.00 96.44 219 GLU A CA 1
ATOM 1779 C C . GLU A 1 219 ? 12.582 7.501 -16.370 1.00 96.44 219 GLU A C 1
ATOM 1781 O O . GLU A 1 219 ? 11.439 7.035 -16.314 1.00 96.44 219 GLU A O 1
ATOM 1786 N N . ASP A 1 220 ? 13.570 7.054 -15.589 1.00 97.31 220 ASP A N 1
ATOM 1787 C CA . ASP A 1 220 ? 13.429 5.916 -14.679 1.00 97.31 220 ASP A CA 1
ATOM 1788 C C . ASP A 1 220 ? 12.447 6.227 -13.554 1.00 97.31 220 ASP A C 1
ATOM 1790 O O . ASP A 1 220 ? 11.649 5.376 -13.160 1.00 97.31 220 ASP A O 1
ATOM 1794 N N . ARG A 1 221 ? 12.439 7.472 -13.070 1.00 97.62 221 ARG A N 1
ATOM 1795 C CA . ARG A 1 221 ? 11.471 7.962 -12.087 1.00 97.62 221 ARG A CA 1
ATOM 1796 C C . ARG A 1 221 ? 10.049 7.916 -12.642 1.00 97.62 221 ARG A C 1
ATOM 1798 O O . ARG A 1 221 ? 9.141 7.410 -11.977 1.00 97.62 221 ARG A O 1
ATOM 1805 N N . ALA A 1 222 ? 9.841 8.424 -13.856 1.00 97.19 222 ALA A N 1
ATOM 1806 C CA . ALA A 1 222 ? 8.536 8.425 -14.506 1.00 97.19 222 ALA A CA 1
ATOM 1807 C C . ALA A 1 222 ? 8.047 6.998 -14.799 1.00 97.19 222 ALA A C 1
ATOM 1809 O O . 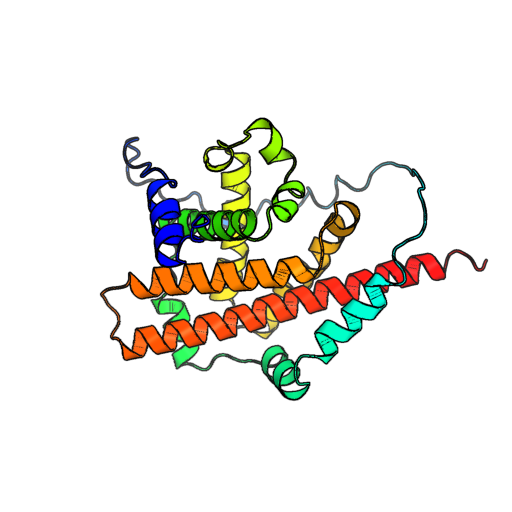ALA A 1 222 ? 6.866 6.692 -14.599 1.00 97.19 222 ALA A O 1
ATOM 1810 N N . GLU A 1 223 ? 8.940 6.112 -15.241 1.00 98.06 223 GLU A N 1
ATOM 1811 C CA . GLU A 1 223 ? 8.625 4.706 -15.480 1.00 98.06 223 GLU A CA 1
ATOM 1812 C C . GLU A 1 223 ? 8.314 3.975 -14.171 1.00 98.06 223 GLU A C 1
ATOM 1814 O O . GLU A 1 223 ? 7.266 3.337 -14.072 1.00 98.06 223 GLU A O 1
ATOM 1819 N N . ALA A 1 224 ? 9.127 4.144 -13.126 1.00 98.12 224 ALA A N 1
ATOM 1820 C CA . ALA A 1 224 ? 8.887 3.544 -11.816 1.00 98.12 224 ALA A CA 1
ATOM 1821 C C . ALA A 1 224 ? 7.518 3.944 -11.247 1.00 98.12 224 ALA A C 1
ATOM 1823 O O . ALA A 1 224 ? 6.776 3.086 -10.768 1.00 98.12 224 ALA A O 1
ATOM 1824 N N . VAL A 1 225 ? 7.121 5.218 -11.360 1.00 98.06 225 VAL A N 1
ATOM 1825 C CA . VAL A 1 225 ? 5.780 5.665 -10.940 1.00 98.06 225 VAL A CA 1
ATOM 1826 C C . VAL A 1 225 ? 4.681 4.937 -11.720 1.00 98.06 225 VAL A C 1
ATOM 1828 O O . VAL A 1 225 ? 3.686 4.517 -11.126 1.00 98.06 225 VAL A O 1
ATOM 1831 N N . LYS A 1 226 ? 4.835 4.749 -13.037 1.00 97.75 226 LYS A N 1
ATOM 1832 C CA . LYS A 1 226 ? 3.870 3.978 -13.844 1.00 97.75 226 LYS A CA 1
ATOM 1833 C C . LYS A 1 226 ? 3.811 2.517 -13.395 1.00 97.75 226 LYS A C 1
ATOM 1835 O O . LYS A 1 226 ? 2.717 1.980 -13.236 1.00 97.75 226 LYS A O 1
ATOM 1840 N N . VAL A 1 227 ? 4.959 1.898 -13.135 1.00 98.25 227 VAL A N 1
ATOM 1841 C CA . VAL A 1 227 ? 5.047 0.503 -12.685 1.00 98.25 227 VAL A CA 1
ATOM 1842 C C . VAL A 1 227 ? 4.390 0.302 -11.327 1.00 98.25 227 VAL A C 1
ATOM 1844 O O . VAL A 1 227 ? 3.561 -0.593 -11.179 1.00 98.25 227 VAL A O 1
ATOM 1847 N N . TRP A 1 228 ? 4.658 1.176 -10.360 1.00 98.12 228 TRP A N 1
ATOM 1848 C CA . TRP A 1 228 ? 3.998 1.117 -9.057 1.00 98.12 228 TRP A CA 1
ATOM 1849 C C . TRP A 1 228 ? 2.493 1.352 -9.143 1.00 98.12 228 TRP A C 1
ATOM 1851 O O . TRP A 1 228 ? 1.738 0.747 -8.381 1.00 98.12 228 TRP A O 1
ATOM 1861 N N . ARG A 1 229 ? 2.025 2.175 -10.090 1.00 96.94 229 ARG A N 1
ATOM 1862 C CA . ARG A 1 229 ? 0.588 2.310 -10.355 1.00 96.94 229 ARG A CA 1
ATOM 1863 C C . ARG A 1 229 ? -0.014 0.991 -10.835 1.00 96.94 229 ARG A C 1
ATOM 1865 O O . ARG A 1 229 ? -1.012 0.594 -10.245 1.00 96.94 229 ARG A O 1
ATOM 1872 N N . MET A 1 230 ? 0.609 0.317 -11.806 1.00 97.56 230 MET A N 1
ATOM 1873 C CA . MET A 1 230 ? 0.153 -0.990 -12.307 1.00 97.56 230 MET A CA 1
ATOM 1874 C C . MET A 1 230 ? 0.173 -2.064 -11.215 1.00 97.56 230 MET A C 1
ATOM 1876 O O . MET A 1 230 ? -0.811 -2.774 -11.038 1.00 97.56 230 MET A O 1
ATOM 1880 N N . LEU A 1 231 ? 1.242 -2.130 -10.414 1.00 97.94 231 LEU A N 1
ATOM 1881 C CA . LEU A 1 231 ? 1.319 -3.064 -9.291 1.00 97.94 231 LEU A CA 1
ATOM 1882 C C . LEU A 1 231 ? 0.215 -2.798 -8.259 1.00 97.94 231 LEU A C 1
ATOM 1884 O O . LEU A 1 231 ? -0.397 -3.730 -7.748 1.00 97.94 231 LEU A O 1
ATOM 1888 N N . THR A 1 232 ? -0.074 -1.527 -7.969 1.00 97.69 232 THR A N 1
ATOM 1889 C CA . THR A 1 232 ? -1.162 -1.154 -7.052 1.00 97.69 232 THR A CA 1
ATOM 1890 C C . THR A 1 232 ? -2.534 -1.498 -7.635 1.00 97.69 232 THR A C 1
ATOM 1892 O O . THR A 1 232 ? -3.401 -1.965 -6.899 1.00 97.69 232 THR A O 1
ATOM 1895 N N . ASP A 1 233 ? -2.734 -1.286 -8.943 1.00 96.62 233 ASP A N 1
ATOM 1896 C CA . ASP A 1 233 ? -3.949 -1.695 -9.659 1.00 96.62 233 ASP A CA 1
ATOM 1897 C C . ASP A 1 233 ? -4.162 -3.212 -9.512 1.00 96.62 233 ASP A C 1
ATOM 1899 O O . ASP A 1 233 ? -5.230 -3.638 -9.071 1.00 96.62 233 ASP A O 1
ATOM 1903 N N . TYR A 1 234 ? -3.119 -4.008 -9.764 1.00 97.81 234 TYR A N 1
ATOM 1904 C CA . TYR A 1 234 ? -3.128 -5.463 -9.600 1.00 97.81 234 TYR A CA 1
ATOM 1905 C C . TYR A 1 234 ? -3.442 -5.898 -8.161 1.00 97.81 234 TYR A C 1
ATOM 1907 O O . TYR A 1 234 ? -4.337 -6.712 -7.934 1.00 97.81 234 TYR A O 1
ATOM 1915 N N . VAL A 1 235 ? -2.745 -5.326 -7.170 1.00 97.38 235 VAL A N 1
ATOM 1916 C CA . VAL A 1 235 ? -2.946 -5.632 -5.743 1.00 97.38 235 VAL A CA 1
ATOM 1917 C C . VAL A 1 235 ? -4.396 -5.420 -5.330 1.00 97.38 235 VAL A C 1
ATOM 1919 O O . VAL A 1 235 ? -5.028 -6.317 -4.770 1.00 97.38 235 VAL A O 1
ATOM 1922 N N . VAL A 1 236 ? -4.935 -4.240 -5.631 1.00 96.38 236 VAL A N 1
ATOM 1923 C CA . VAL A 1 236 ? -6.293 -3.869 -5.237 1.00 96.38 236 VAL A CA 1
ATOM 1924 C C . VAL A 1 236 ? -7.329 -4.702 -5.980 1.00 96.38 236 VAL A C 1
ATOM 1926 O O . VAL A 1 236 ? -8.308 -5.121 -5.363 1.00 96.38 236 VAL A O 1
ATOM 1929 N N . TYR A 1 237 ? -7.105 -4.994 -7.261 1.00 96.38 237 TYR A N 1
ATOM 1930 C CA . TYR A 1 237 ? -7.978 -5.866 -8.036 1.00 96.38 237 TYR A CA 1
ATOM 1931 C C . TYR A 1 237 ? -8.080 -7.270 -7.418 1.00 96.38 237 TYR A C 1
ATOM 1933 O O . TYR A 1 237 ? -9.184 -7.715 -7.103 1.00 96.38 237 TYR A O 1
ATOM 1941 N N . GLN A 1 238 ? -6.951 -7.933 -7.143 1.00 97.19 238 GLN A N 1
ATOM 1942 C CA . GLN A 1 238 ? -6.958 -9.290 -6.577 1.00 97.19 238 GLN A CA 1
ATOM 1943 C C . GLN A 1 238 ? -7.578 -9.330 -5.170 1.00 97.19 238 GLN A C 1
ATOM 1945 O O . GLN A 1 238 ? -8.337 -10.242 -4.837 1.00 97.19 238 GLN A O 1
ATOM 1950 N N . MET A 1 239 ? -7.313 -8.314 -4.342 1.00 96.44 239 MET A N 1
ATOM 1951 C CA . MET A 1 239 ? -7.918 -8.198 -3.011 1.00 96.44 239 MET A CA 1
ATOM 1952 C C . MET A 1 239 ? -9.431 -7.945 -3.076 1.00 96.44 239 MET A C 1
ATOM 1954 O O . MET A 1 239 ? -10.187 -8.525 -2.295 1.00 96.44 239 MET A O 1
ATOM 1958 N N . ARG A 1 240 ? -9.893 -7.108 -4.012 1.00 95.56 240 ARG A N 1
ATOM 1959 C CA . ARG A 1 240 ? -11.324 -6.880 -4.253 1.00 95.56 240 ARG A CA 1
ATOM 1960 C C . ARG A 1 240 ? -12.023 -8.148 -4.710 1.00 95.56 240 ARG A C 1
ATOM 1962 O O . ARG A 1 240 ? -13.040 -8.492 -4.119 1.00 95.56 240 ARG A O 1
ATOM 1969 N N . LYS A 1 241 ? -11.448 -8.852 -5.689 1.00 95.06 241 LYS A N 1
ATOM 1970 C CA . LYS A 1 241 ? -11.951 -10.137 -6.191 1.00 95.06 241 LYS A CA 1
ATOM 1971 C C . LYS A 1 241 ? -12.164 -11.119 -5.038 1.00 95.06 241 LYS A C 1
ATOM 1973 O O . LYS A 1 241 ? -13.280 -11.562 -4.805 1.00 95.06 241 LYS A O 1
ATOM 1978 N N . GLY A 1 242 ? -11.140 -11.315 -4.203 1.00 95.81 242 GLY A N 1
ATOM 1979 C CA . GLY A 1 242 ? -11.259 -12.151 -3.007 1.00 95.81 242 GLY A CA 1
ATOM 1980 C C . GLY A 1 242 ? -12.348 -11.699 -2.039 1.00 95.81 242 GLY A C 1
ATOM 1981 O O . GLY A 1 242 ? -13.120 -12.518 -1.550 1.00 95.81 242 GLY A O 1
ATOM 1982 N N . TYR A 1 243 ? -12.442 -10.403 -1.754 1.00 95.31 243 TYR A N 1
ATOM 1983 C CA . TYR A 1 243 ? -13.477 -9.883 -0.862 1.00 95.31 243 TYR A CA 1
ATOM 1984 C C . TYR A 1 243 ? -14.900 -10.148 -1.389 1.00 95.31 243 TYR A C 1
ATOM 1986 O O . TYR A 1 243 ? -15.746 -10.609 -0.622 1.00 95.31 243 TYR A O 1
ATOM 1994 N N . MET A 1 244 ? -15.150 -9.891 -2.677 1.00 93.69 244 MET A N 1
ATOM 1995 C CA . MET A 1 244 ? -16.468 -10.060 -3.303 1.00 93.69 244 MET A CA 1
ATOM 1996 C C . MET A 1 244 ? -16.888 -11.530 -3.348 1.00 93.69 244 MET A C 1
ATOM 1998 O O . MET A 1 244 ? -17.947 -11.866 -2.819 1.00 93.69 244 MET A O 1
ATOM 2002 N N . ASP A 1 245 ? -16.019 -12.414 -3.840 1.00 94.31 245 ASP A N 1
ATOM 2003 C CA . ASP A 1 245 ? -16.299 -13.853 -3.928 1.00 94.31 245 ASP A CA 1
ATOM 2004 C C . ASP A 1 245 ? -16.645 -14.442 -2.550 1.00 94.31 245 ASP A C 1
ATOM 2006 O O . ASP A 1 245 ? -17.537 -15.279 -2.392 1.00 94.31 245 ASP A O 1
ATOM 2010 N N . GLY A 1 246 ? -15.958 -13.989 -1.496 1.00 93.19 246 GLY A N 1
ATOM 2011 C CA . GLY A 1 246 ? -16.268 -14.460 -0.153 1.00 93.19 246 GLY A CA 1
ATOM 2012 C C . GLY A 1 246 ? -17.526 -13.829 0.467 1.00 93.19 246 GLY A C 1
ATOM 2013 O O . GLY A 1 246 ? -18.131 -14.462 1.337 1.00 93.19 246 GLY A O 1
ATOM 2014 N N . LEU A 1 247 ? -17.955 -12.630 0.048 1.00 90.06 247 LEU A N 1
ATOM 2015 C CA . LEU A 1 247 ? -19.270 -12.095 0.426 1.00 90.06 247 LEU A CA 1
ATOM 2016 C C . LEU A 1 247 ? -20.398 -12.915 -0.204 1.00 90.06 247 LEU A C 1
ATOM 2018 O O . LEU A 1 247 ? -21.353 -13.261 0.494 1.00 90.06 247 LEU A O 1
ATOM 2022 N N . GLU A 1 248 ? -20.269 -13.268 -1.483 1.00 89.75 248 GLU A N 1
ATOM 2023 C CA . GLU A 1 248 ? -21.238 -14.104 -2.198 1.00 89.75 248 GLU A CA 1
ATOM 2024 C C . GLU A 1 248 ? -21.375 -15.481 -1.543 1.00 89.75 248 GLU A C 1
ATOM 2026 O O . GLU A 1 248 ? -22.485 -15.912 -1.223 1.00 89.75 248 GLU A O 1
ATOM 2031 N N . ALA A 1 249 ? -20.249 -16.128 -1.223 1.00 87.75 249 ALA A N 1
ATOM 2032 C CA . ALA A 1 249 ? -20.245 -17.409 -0.517 1.00 87.75 249 ALA A CA 1
ATOM 2033 C C . ALA A 1 249 ? -20.937 -17.329 0.860 1.00 87.75 249 ALA A C 1
ATOM 2035 O O . ALA A 1 249 ? -21.685 -18.232 1.242 1.00 87.75 249 ALA A O 1
ATOM 2036 N N . LYS A 1 250 ? -20.731 -16.233 1.605 1.00 79.12 250 LYS A N 1
ATOM 2037 C CA . LYS A 1 250 ? -21.389 -16.004 2.903 1.00 79.12 250 LYS A CA 1
ATOM 2038 C C . LYS A 1 250 ? -22.897 -15.770 2.749 1.00 79.12 250 LYS A C 1
ATOM 2040 O O . LYS A 1 250 ? -23.664 -16.257 3.575 1.00 79.12 250 LYS A O 1
ATOM 2045 N N . GLY A 1 251 ? -23.322 -15.054 1.707 1.00 74.81 251 GLY A N 1
ATOM 2046 C CA . GLY A 1 251 ? -24.736 -14.828 1.390 1.00 74.81 251 GLY A CA 1
ATOM 2047 C C . GLY A 1 251 ? -25.464 -16.108 0.962 1.00 74.81 251 GLY A C 1
ATOM 2048 O O . GLY A 1 251 ? -26.561 -16.381 1.448 1.00 74.81 251 GLY A O 1
ATOM 2049 N N . GLY A 1 252 ? -24.830 -16.940 0.130 1.00 66.62 252 GLY A N 1
ATOM 2050 C CA . GLY A 1 252 ? -25.380 -18.226 -0.320 1.00 66.62 252 GLY A CA 1
ATOM 2051 C C . GLY A 1 252 ? -25.521 -19.275 0.793 1.00 66.62 252 GLY A C 1
ATOM 2052 O O . GLY A 1 252 ? -26.478 -20.052 0.805 1.00 66.62 252 GLY A O 1
ATOM 2053 N N . ALA A 1 253 ? -24.628 -19.265 1.787 1.00 60.50 253 ALA A N 1
ATOM 2054 C CA . ALA A 1 253 ? -24.718 -20.150 2.955 1.00 60.50 253 ALA A CA 1
ATOM 2055 C C . ALA A 1 253 ? -25.905 -19.815 3.885 1.00 60.50 253 ALA A C 1
ATOM 2057 O O . ALA A 1 253 ? -26.446 -20.690 4.560 1.00 60.50 253 ALA A O 1
ATOM 2058 N N . ILE A 1 254 ? -26.347 -18.553 3.914 1.00 55.72 254 ILE A N 1
ATOM 2059 C CA . ILE A 1 254 ? -27.508 -18.127 4.713 1.00 55.72 254 ILE A CA 1
ATOM 2060 C C . ILE A 1 254 ? -28.826 -18.500 4.007 1.00 55.72 254 ILE A C 1
ATOM 2062 O O . ILE A 1 254 ? -29.801 -18.819 4.679 1.00 55.72 254 ILE A O 1
ATOM 2066 N N . GLY A 1 255 ? -28.852 -18.535 2.670 1.00 47.88 255 GLY A N 1
ATOM 2067 C CA . GLY A 1 255 ? -30.039 -18.911 1.885 1.00 47.88 255 GLY A CA 1
ATOM 2068 C C . GLY A 1 255 ? -30.330 -20.417 1.800 1.00 47.88 255 GLY A C 1
ATOM 2069 O O . GLY A 1 255 ? -31.452 -20.799 1.488 1.00 47.88 255 GLY A O 1
ATOM 2070 N N . SER A 1 256 ? -29.351 -21.277 2.093 1.00 48.81 256 SER A N 1
ATOM 2071 C CA . SER A 1 256 ? -29.489 -22.746 2.030 1.00 48.81 256 SER A CA 1
ATOM 2072 C C . SER A 1 256 ? -29.870 -23.400 3.365 1.00 48.81 256 SER A C 1
ATOM 2074 O O . SER A 1 256 ? -30.130 -24.596 3.406 1.00 48.81 256 SER A O 1
ATOM 2076 N N . SER A 1 257 ? -29.946 -22.632 4.458 1.00 46.81 257 SER A N 1
ATOM 2077 C CA . SER A 1 257 ? -30.285 -23.131 5.804 1.00 46.81 257 SER A CA 1
ATOM 2078 C C . SER A 1 257 ? -31.737 -22.863 6.230 1.00 46.81 257 SER A C 1
ATOM 2080 O O . SER A 1 257 ? -32.101 -23.120 7.374 1.00 46.81 257 SER A O 1
ATOM 2082 N N . SER A 1 258 ? -32.582 -22.369 5.319 1.00 45.28 258 SER A N 1
ATOM 2083 C CA . SER A 1 258 ? -34.014 -22.099 5.540 1.00 45.28 258 SER A CA 1
ATOM 2084 C C . SER A 1 258 ? -34.957 -23.034 4.767 1.00 45.28 258 SER A C 1
ATOM 2086 O O . SER A 1 258 ? -36.157 -22.780 4.710 1.00 45.28 258 SER A O 1
ATOM 2088 N N . SER A 1 259 ? -34.434 -24.107 4.168 1.00 42.28 259 SER A N 1
ATOM 2089 C CA . SER A 1 259 ? -35.205 -25.104 3.408 1.00 42.28 259 SER A CA 1
ATOM 2090 C C . SER A 1 259 ? -34.860 -26.533 3.843 1.00 42.28 259 SER A C 1
ATOM 2092 O O . SER A 1 259 ? -34.357 -27.346 3.070 1.00 42.28 259 SER A O 1
ATOM 2094 N N . SER A 1 260 ? -35.110 -26.843 5.115 1.00 35.94 260 SER A N 1
ATOM 2095 C CA . SER A 1 260 ? -35.189 -28.214 5.639 1.00 35.94 260 SER A CA 1
ATOM 2096 C C . SER A 1 260 ? -36.175 -28.261 6.795 1.00 35.94 260 SER A C 1
ATOM 2098 O O . SER A 1 260 ? -36.129 -27.320 7.621 1.00 35.94 260 SER A O 1
#

Foldseek 3Di:
DDDDDDDDPVVLVVVLVVPPDPPPDDDDPDDDDDDVVVVVVPPDDPVPPVPDDDDDDDDDDDPPVVVVVVVVVVVPPDVVVLVCLQPPADDPLLLVLLVVLDDPDPVLQQSLLLQLVSQLCVVPVVVCLLQVVQVVCPVNSSVDPSSSVVSNVVSVLVVVLSVCSVPVVVNLVSLLVLLLVCLVCVVVPDDLCSLVSSLVSQLVSSLVSLVPDPPDDPVSSVVSSVSSNSSSSNSSSSSSNSNVVNVVVVVVVVVVVPPD